Protein AF-A0AAV1Z3N8-F1 (afdb_monomer)

Radius of gyration: 32.81 Å; Cα contacts (8 Å, |Δi|>4): 185; chains: 1; bounding box: 66×53×95 Å

InterPro domains:
  IPR009668 RNA polymerase I associated factor, A49-like [PF06870] (1-114)
  IPR009668 RNA polymerase I associated factor, A49-like [PF06870] (116-203)
  IPR009668 RNA polymerase I associated factor, A49-like [PTHR14440] (2-112)

Secondary structure (DSSP, 8-state):
-EEEE-SSEEEEEES--GGGTTTTTS--EEEEEETTTTEEEEEE----EEEEEE-S---GGGGS--HHHHHHHHHHHHS-HHHHHHHHHHHHHHHHHHTT--TTSSTTTS-TTTT-S-SSPPTTHHHHHHHHH-BTTB--HHHHHHHHHHHHHHHHHHTTTEEEHHHHHHHH---HHHHHHHHHHTT-EEEEETTTTEEEEE--SSPP----------

Foldseek 3Di:
DDWDDDPWKIKDWDPDDPVCVVPVVDFDWDWDADPVVRDIDIGTDDDTDIDIDTPPPDPPPPPPDDPVRVVLVCCCVPNDPVSVVVSVVVVVVVVVVVVPDPPDDCVPPPDPPPDPVPPPDDPPVSVVCCVPAPDPNDGDPVSVLVVLLVVVVVVCVVVVQKDKLVVVCVVVVDDSVSVVVSLVVVQWDWDQDPVPRITMTGQDPPGHHDDPPPPPDD

Mean predicted aligned error: 19.51 Å

Sequence (218 aa):
MLVASTDKLQYVGSNFESEMSKVTSSLLKVGVYNRRTRQFKLHDADFFHLKPLLKCRVDVNNSQKSWSEKTQDLALTFGSKNRKRVISSRLKYESAANDTISHDKVQSSISSETTNPFPDIPQPYKSSLMEKYLVNRSLPQRMKDKILSHAMVLALTINNYYIDGKLLASSTHVPMTRIVLVAYSLGCHVKDRKAEGTKLIELTLPLFKYEPKGKQRK

Organism: NCBI:txid280406

Structure (mmCIF, N/CA/C/O backbone):
data_AF-A0AAV1Z3N8-F1
#
_entry.id   AF-A0AAV1Z3N8-F1
#
loop_
_atom_site.group_PDB
_atom_site.id
_atom_site.type_symbol
_atom_site.label_atom_id
_atom_site.label_alt_id
_atom_site.label_comp_id
_atom_site.label_asym_id
_atom_site.label_entity_id
_atom_site.label_seq_id
_atom_site.pdbx_PDB_ins_code
_atom_site.Cartn_x
_atom_site.Cartn_y
_atom_site.Cartn_z
_atom_site.occupancy
_atom_site.B_iso_or_equiv
_atom_site.auth_seq_id
_atom_site.auth_comp_id
_atom_site.auth_asym_id
_atom_site.auth_atom_id
_atom_site.pdbx_PDB_model_num
ATOM 1 N N . MET A 1 1 ? 26.490 -10.921 -34.981 1.00 69.62 1 MET A N 1
ATOM 2 C CA . MET A 1 1 ? 26.601 -9.794 -34.029 1.00 69.62 1 MET A CA 1
ATOM 3 C C . MET A 1 1 ? 27.401 -8.710 -34.724 1.00 69.62 1 MET A C 1
ATOM 5 O O . MET A 1 1 ? 28.459 -9.025 -35.248 1.00 69.62 1 MET A O 1
ATOM 9 N N . LEU A 1 2 ? 26.873 -7.492 -34.802 1.00 84.19 2 LEU A N 1
ATOM 10 C CA . LEU A 1 2 ? 27.492 -6.366 -35.508 1.00 84.19 2 LEU A CA 1
ATOM 11 C C . LEU A 1 2 ? 27.881 -5.298 -34.486 1.00 84.19 2 LEU A C 1
ATOM 13 O O . LEU A 1 2 ? 27.087 -4.992 -33.603 1.00 84.19 2 LEU A O 1
ATOM 17 N N . VAL A 1 3 ? 29.082 -4.733 -34.578 1.00 86.81 3 VAL A N 1
ATOM 18 C CA . VAL A 1 3 ? 29.523 -3.655 -33.681 1.00 86.81 3 VAL A CA 1
ATOM 19 C C . VAL A 1 3 ? 30.103 -2.527 -34.519 1.00 86.81 3 VAL A C 1
ATOM 21 O O . VAL A 1 3 ? 31.006 -2.757 -35.316 1.00 86.81 3 VAL A O 1
ATOM 24 N N . ALA A 1 4 ? 29.597 -1.310 -34.332 1.00 86.75 4 ALA A N 1
ATOM 25 C CA . ALA A 1 4 ? 30.113 -0.113 -34.987 1.00 86.75 4 ALA A CA 1
ATOM 26 C C . ALA A 1 4 ? 30.463 0.933 -33.928 1.00 86.75 4 ALA A C 1
ATOM 28 O O . ALA A 1 4 ? 29.625 1.286 -33.106 1.00 86.75 4 ALA A O 1
ATOM 29 N N . SER A 1 5 ? 31.694 1.437 -33.922 1.00 87.50 5 SER A N 1
ATOM 30 C CA . SER A 1 5 ? 32.126 2.465 -32.971 1.00 87.50 5 SER A CA 1
ATOM 31 C C . SER A 1 5 ? 32.381 3.778 -33.691 1.00 87.50 5 SER A C 1
ATOM 33 O O . SER A 1 5 ? 33.011 3.816 -34.741 1.00 87.50 5 SER A O 1
ATOM 35 N N . THR A 1 6 ? 31.951 4.863 -33.066 1.00 87.12 6 THR A N 1
ATOM 36 C CA . THR A 1 6 ? 32.379 6.233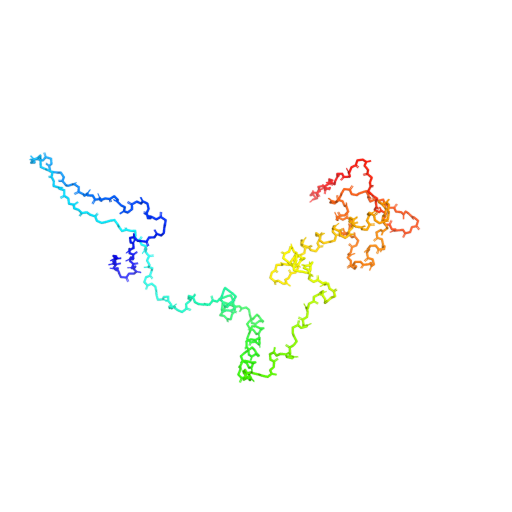 -33.356 1.00 87.12 6 THR A CA 1
ATOM 37 C C . THR A 1 6 ? 33.159 6.773 -32.151 1.00 87.12 6 THR A C 1
ATOM 39 O O . THR A 1 6 ? 33.419 6.035 -31.193 1.00 87.12 6 THR A O 1
ATOM 42 N N . ASP A 1 7 ? 33.551 8.048 -32.184 1.00 85.75 7 ASP A N 1
ATOM 43 C CA . ASP A 1 7 ? 34.288 8.695 -31.091 1.00 85.75 7 ASP A CA 1
ATOM 44 C C . ASP A 1 7 ? 33.491 8.696 -29.768 1.00 85.75 7 ASP A C 1
ATOM 46 O O . ASP A 1 7 ? 34.019 8.361 -28.710 1.00 85.75 7 ASP A O 1
ATOM 50 N N . LYS A 1 8 ? 32.175 8.954 -29.836 1.00 82.19 8 LYS A N 1
ATOM 51 C CA . LYS A 1 8 ? 31.303 9.138 -28.656 1.00 82.19 8 LYS A CA 1
ATOM 52 C C . LYS A 1 8 ? 30.253 8.040 -28.444 1.00 82.19 8 LYS A C 1
ATOM 54 O O . LYS A 1 8 ? 29.691 7.930 -27.354 1.00 82.19 8 LYS A O 1
ATOM 59 N N . LEU A 1 9 ? 29.963 7.237 -29.466 1.00 85.31 9 LEU A N 1
ATOM 60 C CA . LEU A 1 9 ? 28.886 6.241 -29.468 1.00 85.31 9 LEU A CA 1
ATOM 61 C C . LEU A 1 9 ? 29.392 4.898 -29.987 1.00 85.31 9 LEU A C 1
ATOM 63 O O . LEU A 1 9 ? 30.172 4.846 -30.936 1.00 85.31 9 LEU A O 1
ATOM 67 N N . GLN A 1 10 ? 28.882 3.820 -29.412 1.00 88.81 10 GLN A N 1
ATOM 68 C CA . GLN A 1 10 ? 29.083 2.456 -29.868 1.00 88.81 10 GLN A CA 1
ATOM 69 C C . GLN A 1 10 ? 27.722 1.835 -30.166 1.00 88.81 10 GLN A C 1
ATOM 71 O O . GLN A 1 10 ? 26.845 1.817 -29.321 1.00 88.81 10 GLN A O 1
ATOM 76 N N . TYR A 1 11 ? 27.528 1.312 -31.362 1.00 87.50 11 TYR A N 1
ATOM 77 C CA . TYR A 1 11 ? 26.329 0.585 -31.745 1.00 87.50 11 TYR A CA 1
ATOM 78 C C . TYR A 1 11 ? 26.612 -0.905 -31.642 1.00 87.50 11 TYR A C 1
ATOM 80 O O . TYR A 1 11 ? 27.604 -1.385 -32.192 1.00 87.50 11 TYR A O 1
ATOM 88 N N . VAL A 1 12 ? 25.737 -1.633 -30.954 1.00 86.62 12 VAL A N 1
ATOM 89 C CA . VAL A 1 12 ? 25.779 -3.096 -30.897 1.00 86.62 12 VAL A CA 1
ATOM 90 C C . VAL A 1 12 ? 24.491 -3.633 -31.502 1.00 86.62 12 VAL A C 1
ATOM 92 O O . VAL A 1 12 ? 23.396 -3.232 -31.114 1.00 86.62 12 VAL A O 1
ATOM 95 N N . GLY A 1 13 ? 24.643 -4.517 -32.483 1.00 82.81 13 GLY A N 1
ATOM 96 C CA . GLY A 1 13 ? 23.573 -5.189 -33.197 1.00 82.81 13 GLY A CA 1
ATOM 97 C C . GLY A 1 13 ? 23.520 -6.677 -32.896 1.00 82.81 13 GLY A C 1
ATOM 98 O O . GLY A 1 13 ? 24.501 -7.399 -33.120 1.00 82.81 13 GLY A O 1
ATOM 99 N N . SER A 1 14 ? 22.362 -7.147 -32.439 1.00 79.00 14 SER A N 1
ATOM 100 C CA . SER A 1 14 ? 22.058 -8.568 -32.259 1.00 79.00 14 SER A CA 1
ATOM 101 C C . SER A 1 14 ? 20.889 -8.986 -33.155 1.00 79.00 14 SER A C 1
ATOM 103 O O . SER A 1 14 ? 19.931 -8.241 -33.339 1.00 79.00 14 SER A O 1
ATOM 105 N N . ASN A 1 15 ? 20.974 -10.203 -33.701 1.00 68.75 15 ASN A N 1
ATOM 106 C CA . ASN A 1 15 ? 19.925 -10.797 -34.551 1.00 68.75 15 ASN A CA 1
ATOM 107 C C . ASN A 1 15 ? 18.962 -11.683 -33.751 1.00 68.75 15 ASN A C 1
ATOM 109 O O . ASN A 1 15 ? 18.055 -12.285 -34.313 1.00 68.75 15 ASN A O 1
ATOM 113 N N . PHE A 1 16 ? 19.171 -11.776 -32.437 1.00 63.31 16 PHE A N 1
ATOM 114 C CA . PHE A 1 16 ? 18.452 -12.667 -31.539 1.00 63.31 16 PHE A CA 1
ATOM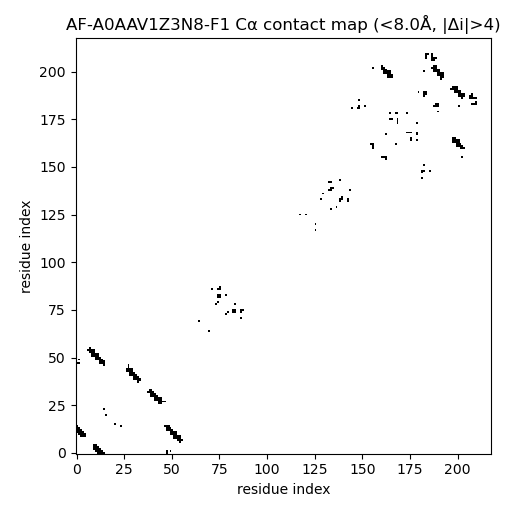 115 C C . PHE A 1 16 ? 17.923 -11.844 -30.369 1.00 63.31 16 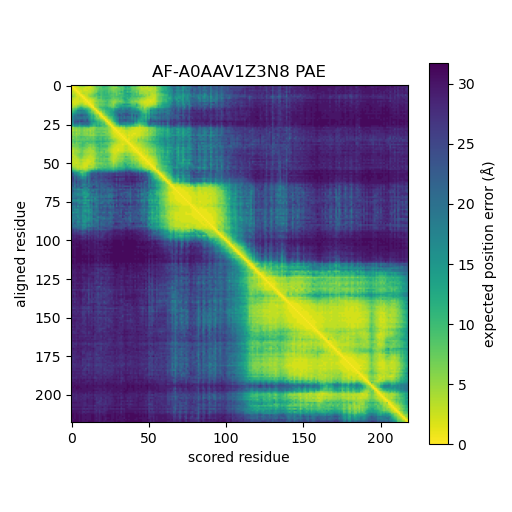PHE A C 1
ATOM 117 O O . PHE A 1 16 ? 18.613 -11.625 -29.376 1.00 63.31 16 PHE A O 1
ATOM 124 N N . GLU A 1 17 ? 16.706 -11.340 -30.521 1.00 61.91 17 GLU A N 1
ATOM 125 C CA . GLU A 1 17 ? 15.897 -10.833 -29.419 1.00 61.91 17 GLU A CA 1
ATOM 126 C C . GLU A 1 17 ? 14.607 -11.660 -29.408 1.00 61.91 17 GLU A C 1
ATOM 128 O O . GLU A 1 17 ? 14.064 -11.970 -30.471 1.00 61.91 17 GLU A O 1
ATOM 133 N N . SER A 1 18 ? 14.172 -12.081 -28.217 1.00 55.47 18 SER A N 1
ATOM 134 C CA . SER A 1 18 ? 13.077 -13.047 -27.998 1.00 55.47 18 SER A CA 1
ATOM 135 C C . SER A 1 18 ? 11.799 -12.708 -28.785 1.00 55.47 18 SER A C 1
ATOM 137 O O . SER A 1 18 ? 11.100 -13.594 -29.273 1.00 55.47 18 SER A O 1
ATOM 139 N N . GLU A 1 19 ? 11.534 -11.417 -28.996 1.00 56.19 19 GLU A N 1
ATOM 140 C CA . GLU A 1 19 ? 10.337 -10.933 -29.690 1.00 56.19 19 GLU A CA 1
ATOM 141 C C . GLU A 1 19 ? 10.427 -10.978 -31.229 1.00 56.19 19 GLU A C 1
ATOM 143 O O . GLU A 1 19 ? 9.400 -10.940 -31.904 1.00 56.19 19 GLU A O 1
ATOM 148 N N . MET A 1 20 ? 11.626 -11.135 -31.806 1.00 53.75 20 MET A N 1
ATOM 149 C CA . MET A 1 20 ? 11.855 -11.110 -33.261 1.00 53.75 20 MET A CA 1
ATOM 150 C C . MET A 1 20 ? 11.953 -12.498 -33.910 1.00 53.75 20 MET A C 1
ATOM 152 O O . MET A 1 20 ? 12.045 -12.599 -35.135 1.00 53.75 20 MET A O 1
ATOM 156 N N . SER A 1 21 ? 11.885 -13.576 -33.119 1.00 52.03 21 SER A N 1
ATOM 157 C CA . SER A 1 21 ? 12.054 -14.966 -33.583 1.00 52.03 21 SER A CA 1
ATOM 158 C C . SER A 1 21 ? 11.044 -1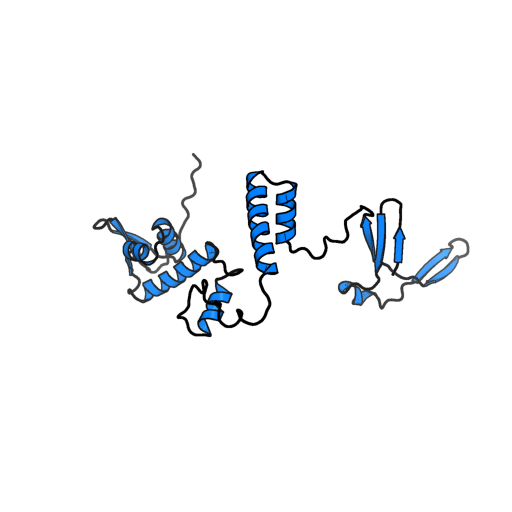5.418 -34.653 1.00 52.03 21 SER A C 1
ATOM 160 O O . SER A 1 21 ? 11.225 -16.481 -35.242 1.00 52.03 21 SER A O 1
ATOM 162 N N . LYS A 1 22 ? 9.979 -14.650 -34.912 1.00 51.50 22 LYS A N 1
ATOM 163 C CA . LYS A 1 22 ? 8.995 -14.955 -35.964 1.00 51.50 22 LYS A CA 1
ATOM 164 C C . LYS A 1 22 ? 9.349 -14.360 -37.333 1.00 51.50 22 LYS A C 1
ATOM 166 O O . LYS A 1 22 ? 8.772 -14.784 -38.326 1.00 51.50 22 LYS A O 1
ATOM 171 N N . VAL A 1 23 ? 10.269 -13.392 -37.398 1.00 52.25 23 VAL A N 1
ATOM 172 C CA . VAL A 1 23 ? 10.630 -12.669 -38.638 1.00 52.25 23 VAL A CA 1
ATOM 173 C C . VAL A 1 23 ? 11.934 -13.200 -39.249 1.00 52.25 23 VAL A C 1
ATOM 175 O O . VAL A 1 23 ? 12.132 -13.138 -40.460 1.00 52.25 23 VAL A O 1
ATOM 178 N N . THR A 1 24 ? 12.809 -13.786 -38.432 1.00 49.34 24 THR A N 1
ATOM 179 C CA . THR A 1 24 ? 14.163 -14.226 -38.808 1.00 49.34 24 THR A CA 1
ATOM 180 C C . THR A 1 24 ? 14.240 -15.437 -39.743 1.00 49.34 24 THR A C 1
ATOM 182 O O . THR A 1 24 ? 15.337 -15.779 -40.174 1.00 49.34 24 THR A O 1
ATOM 185 N N . SER A 1 25 ? 13.126 -16.080 -40.105 1.00 51.47 25 SER A N 1
ATOM 186 C CA . SER A 1 25 ? 13.127 -17.171 -41.096 1.00 51.47 25 SER A CA 1
ATOM 187 C C . SER A 1 25 ? 12.999 -16.695 -42.548 1.00 51.47 25 SER A C 1
ATOM 189 O O . SER A 1 25 ? 13.074 -17.507 -43.468 1.00 51.47 25 SER A O 1
ATOM 191 N N . SER A 1 26 ? 12.803 -15.394 -42.780 1.00 58.41 26 SER A N 1
ATOM 192 C CA . SER A 1 26 ? 12.681 -14.848 -44.133 1.00 58.41 26 SER A CA 1
ATOM 193 C C . SER A 1 26 ? 14.059 -14.452 -44.665 1.00 58.41 26 SER A C 1
ATOM 195 O O . SER A 1 26 ? 14.677 -13.526 -44.146 1.00 58.41 26 SER A O 1
ATOM 197 N N . LEU A 1 27 ? 14.539 -15.147 -45.703 1.00 68.88 27 LEU A N 1
ATOM 198 C CA . LEU A 1 27 ? 15.761 -14.807 -46.444 1.00 68.88 27 LEU A CA 1
ATOM 199 C C . LEU A 1 27 ? 15.620 -13.403 -47.051 1.00 68.88 27 LEU A C 1
ATOM 201 O O . LEU A 1 27 ? 15.002 -13.235 -48.105 1.00 68.88 27 LEU A O 1
ATOM 205 N N . LEU A 1 28 ? 16.161 -12.385 -46.382 1.00 75.88 28 LEU A N 1
ATOM 206 C CA . LEU A 1 28 ? 16.161 -11.025 -46.902 1.00 75.88 28 LEU A CA 1
ATOM 207 C C . LEU A 1 28 ? 17.191 -10.920 -48.033 1.00 75.88 28 LEU A C 1
ATOM 209 O O . LEU A 1 28 ? 18.353 -11.296 -47.887 1.00 75.88 28 LEU A O 1
ATOM 213 N N . LYS A 1 29 ? 16.753 -10.395 -49.178 1.00 84.94 29 LYS A N 1
ATOM 214 C CA . LYS A 1 29 ? 17.615 -10.146 -50.335 1.00 84.94 29 LYS A CA 1
ATOM 215 C C . LYS A 1 29 ? 17.482 -8.704 -50.794 1.00 84.94 29 LYS A C 1
ATOM 217 O O . LYS A 1 29 ? 16.381 -8.160 -50.849 1.00 84.94 29 LYS A O 1
ATOM 222 N N . VAL A 1 30 ? 18.604 -8.093 -51.149 1.00 89.19 30 VAL A N 1
ATOM 223 C CA . VAL A 1 30 ? 18.690 -6.718 -51.641 1.00 89.19 30 VAL A CA 1
ATOM 224 C C . VAL A 1 30 ? 18.926 -6.743 -53.146 1.00 89.19 30 VAL A C 1
ATOM 226 O O . VAL A 1 30 ? 19.914 -7.292 -53.630 1.00 89.19 30 VAL A O 1
ATOM 229 N N . GLY A 1 31 ? 17.995 -6.155 -53.896 1.00 91.88 31 GLY A N 1
ATOM 230 C CA . GLY A 1 31 ? 18.068 -6.042 -55.349 1.00 91.88 31 GLY A CA 1
ATOM 231 C C . GLY A 1 31 ? 18.588 -4.678 -55.791 1.00 91.88 31 GLY A C 1
ATOM 232 O O . GLY A 1 31 ? 17.979 -3.658 -55.478 1.00 91.88 31 GLY A O 1
ATOM 233 N N . VAL A 1 32 ? 19.674 -4.645 -56.563 1.00 94.56 32 VAL A N 1
ATOM 234 C CA . VAL A 1 32 ? 20.171 -3.434 -57.229 1.00 94.56 32 VAL A CA 1
ATOM 235 C C . VAL A 1 32 ? 19.759 -3.478 -58.699 1.00 94.56 32 VAL A C 1
ATOM 237 O O . VAL A 1 32 ? 20.219 -4.329 -59.463 1.00 94.56 32 VAL A O 1
ATOM 240 N N . TYR A 1 33 ? 18.885 -2.554 -59.102 1.00 94.88 33 TYR A N 1
ATOM 241 C CA . TYR A 1 33 ? 18.388 -2.447 -60.473 1.00 94.88 33 TYR A CA 1
ATOM 242 C C . TYR A 1 33 ? 19.048 -1.285 -61.214 1.00 94.88 33 TYR A C 1
ATOM 244 O O . TYR A 1 33 ? 18.954 -0.131 -60.794 1.00 94.88 33 TYR A O 1
ATOM 252 N N . ASN A 1 34 ? 19.670 -1.568 -62.357 1.00 95.56 34 ASN A N 1
ATOM 253 C CA . ASN A 1 34 ? 20.206 -0.529 -63.227 1.00 95.56 34 ASN A CA 1
ATOM 254 C C . ASN A 1 34 ? 19.225 -0.237 -64.369 1.00 95.56 34 ASN A C 1
ATOM 256 O O . ASN A 1 34 ? 19.059 -1.034 -65.292 1.00 95.56 34 ASN A O 1
ATOM 260 N N . ARG A 1 35 ? 18.608 0.949 -64.332 1.00 92.38 35 ARG A N 1
ATOM 261 C CA . ARG A 1 35 ? 17.597 1.378 -65.311 1.00 92.38 35 ARG A CA 1
ATOM 262 C C . ARG A 1 35 ? 18.141 1.498 -66.738 1.00 92.38 35 ARG A C 1
ATOM 264 O O . ARG A 1 35 ? 17.391 1.266 -67.681 1.00 92.38 35 ARG A O 1
ATOM 271 N N . ARG A 1 36 ? 19.423 1.849 -66.904 1.00 92.88 36 ARG A N 1
ATOM 272 C CA . ARG A 1 36 ? 20.041 2.064 -68.224 1.00 92.88 36 ARG A CA 1
ATOM 273 C C . ARG A 1 36 ? 20.389 0.746 -68.910 1.00 92.88 36 ARG A C 1
ATOM 275 O O . ARG A 1 36 ? 20.203 0.623 -70.112 1.00 92.88 36 ARG A O 1
ATOM 282 N N . THR A 1 37 ? 20.871 -0.237 -68.151 1.00 92.94 37 THR A N 1
ATOM 283 C CA . THR A 1 37 ? 21.224 -1.563 -68.685 1.00 92.94 37 THR A CA 1
ATOM 284 C C . THR A 1 37 ? 20.077 -2.573 -68.592 1.00 92.94 37 THR A C 1
ATOM 286 O O . THR A 1 37 ? 20.201 -3.662 -69.140 1.00 92.94 37 THR A O 1
ATOM 289 N N . ARG A 1 38 ? 18.969 -2.226 -67.912 1.00 91.31 38 ARG A N 1
ATOM 290 C CA . ARG A 1 38 ? 17.825 -3.107 -67.594 1.00 91.31 38 ARG A CA 1
ATOM 291 C C . ARG A 1 38 ? 18.233 -4.418 -66.914 1.00 91.31 38 ARG A C 1
ATOM 293 O O . ARG A 1 38 ? 17.594 -5.448 -67.098 1.00 91.31 38 ARG A O 1
ATOM 300 N N . GLN A 1 39 ? 19.301 -4.383 -66.122 1.00 92.94 39 GLN A N 1
ATOM 301 C CA . GLN A 1 39 ? 19.805 -5.550 -65.401 1.00 92.94 39 GLN A CA 1
ATOM 302 C C . GLN A 1 39 ? 19.518 -5.435 -63.907 1.00 92.94 39 GLN A C 1
ATOM 304 O O . GLN A 1 39 ? 19.637 -4.359 -63.315 1.00 92.94 39 GLN A O 1
ATOM 309 N N . PHE A 1 40 ? 19.169 -6.570 -63.310 1.00 92.62 40 PHE A N 1
ATOM 310 C CA . PHE A 1 40 ? 18.847 -6.715 -61.897 1.00 92.62 40 PHE A CA 1
ATOM 311 C C . PHE A 1 40 ? 19.869 -7.640 -61.235 1.00 92.62 40 PHE A C 1
ATOM 313 O O . PHE A 1 40 ? 20.085 -8.756 -61.707 1.00 92.62 40 PHE A O 1
ATOM 320 N N . LYS A 1 41 ? 20.511 -7.178 -60.159 1.00 94.38 41 LYS A N 1
ATOM 321 C CA . LYS A 1 41 ? 21.452 -7.976 -59.363 1.00 94.38 41 LYS A CA 1
ATOM 322 C C . LYS A 1 41 ? 20.888 -8.175 -57.969 1.00 94.38 41 LYS A C 1
ATOM 324 O O . LYS A 1 41 ? 20.511 -7.201 -57.326 1.00 94.38 41 LYS A O 1
ATOM 329 N N . LEU A 1 42 ? 20.833 -9.424 -57.522 1.00 92.62 42 LEU A N 1
ATOM 330 C CA . LEU A 1 42 ? 20.297 -9.794 -56.219 1.00 92.62 42 LEU A CA 1
ATOM 331 C C . LEU A 1 42 ? 21.443 -10.203 -55.295 1.00 92.62 42 LEU A C 1
ATOM 333 O O . LEU A 1 42 ? 22.280 -11.017 -55.677 1.00 92.62 42 LEU A O 1
ATOM 337 N N . HIS A 1 43 ? 21.465 -9.634 -54.097 1.00 92.12 43 HIS A N 1
ATOM 338 C CA . HIS A 1 43 ? 22.459 -9.905 -53.067 1.00 92.12 43 HIS A CA 1
ATOM 339 C C . HIS A 1 43 ? 21.765 -10.397 -51.803 1.00 92.12 43 HIS A C 1
ATOM 341 O O . HIS A 1 43 ? 20.721 -9.865 -51.425 1.00 92.12 43 HIS A O 1
ATOM 347 N N . ASP A 1 44 ? 22.339 -11.400 -51.149 1.00 87.06 44 ASP A N 1
ATOM 348 C CA . ASP A 1 44 ? 21.854 -11.852 -49.849 1.00 87.06 44 ASP A CA 1
ATOM 349 C C . ASP A 1 44 ? 22.238 -10.819 -48.776 1.00 87.06 44 ASP A C 1
ATOM 351 O O . ASP A 1 44 ? 23.317 -10.220 -48.841 1.00 87.06 44 ASP A O 1
ATOM 355 N N . ALA A 1 45 ? 21.333 -10.556 -47.831 1.00 83.56 45 ALA A N 1
ATOM 356 C CA . ALA A 1 45 ? 21.524 -9.524 -46.819 1.00 83.56 45 ALA A CA 1
ATOM 357 C C . ALA A 1 45 ? 20.999 -9.957 -45.449 1.00 83.56 45 ALA A C 1
ATOM 359 O O . ALA A 1 45 ? 19.894 -10.480 -45.325 1.00 83.56 45 ALA A O 1
ATOM 360 N N . ASP A 1 46 ? 21.768 -9.636 -44.413 1.00 78.62 46 ASP A N 1
ATOM 361 C CA . ASP A 1 46 ? 21.386 -9.856 -43.023 1.00 78.62 46 ASP A CA 1
ATOM 362 C C . ASP A 1 46 ? 20.815 -8.573 -42.411 1.00 78.62 46 ASP A C 1
ATOM 364 O O . ASP A 1 46 ? 21.340 -7.473 -42.608 1.00 78.62 46 ASP A O 1
ATOM 368 N N . PHE A 1 47 ? 19.751 -8.711 -41.621 1.00 76.88 47 PHE A N 1
ATOM 369 C CA . PHE A 1 47 ? 19.147 -7.599 -40.892 1.00 76.88 47 PHE A CA 1
ATOM 370 C C . PHE A 1 47 ? 19.612 -7.584 -39.431 1.00 76.88 47 PHE A C 1
ATOM 372 O O . PHE A 1 47 ? 19.467 -8.582 -38.728 1.00 76.88 47 PHE A O 1
ATOM 379 N N . PHE A 1 48 ? 20.125 -6.439 -38.967 1.00 78.06 48 PHE A N 1
ATOM 380 C CA . PHE A 1 48 ? 20.602 -6.236 -37.594 1.00 78.06 48 PHE A CA 1
ATOM 381 C C . PHE A 1 48 ? 19.821 -5.111 -36.909 1.00 78.06 48 PHE A C 1
ATOM 383 O O . PHE A 1 48 ? 19.756 -3.995 -37.425 1.00 78.06 48 PHE A O 1
ATOM 390 N N . HIS A 1 49 ? 19.296 -5.363 -35.707 1.00 77.44 49 HIS A N 1
ATOM 391 C CA . HIS A 1 49 ? 18.768 -4.299 -34.848 1.00 77.44 49 HIS A CA 1
ATOM 392 C C . HIS A 1 49 ? 19.908 -3.648 -34.070 1.00 77.44 49 HIS A C 1
ATOM 394 O O . HIS A 1 49 ? 20.461 -4.258 -33.159 1.00 77.44 49 HIS A O 1
ATOM 400 N N . LEU A 1 50 ? 20.265 -2.414 -34.424 1.00 84.12 50 LEU A N 1
ATOM 401 C CA . LEU A 1 50 ? 21.334 -1.667 -33.764 1.00 84.12 50 LEU A CA 1
ATOM 402 C C . LEU A 1 50 ? 20.802 -0.905 -32.547 1.00 84.12 50 LEU A C 1
ATOM 404 O O . LEU A 1 50 ? 19.906 -0.072 -32.674 1.00 84.12 50 LEU A O 1
ATOM 408 N N . LYS A 1 51 ? 21.405 -1.134 -31.378 1.00 81.81 51 LYS A N 1
ATOM 409 C CA . LYS A 1 51 ? 21.159 -0.345 -30.164 1.00 81.81 51 LYS A CA 1
ATOM 410 C C . LYS A 1 51 ? 22.338 0.611 -29.924 1.00 81.81 51 LYS A C 1
ATOM 412 O O . LYS A 1 51 ? 23.475 0.136 -29.843 1.00 81.81 51 LYS A O 1
ATOM 417 N N . PRO A 1 52 ? 22.108 1.937 -29.829 1.00 85.25 52 PRO A N 1
ATOM 418 C CA . PRO A 1 52 ? 23.160 2.887 -29.490 1.00 85.25 52 PRO A CA 1
ATOM 419 C C . PRO A 1 52 ? 23.526 2.772 -28.008 1.00 85.25 52 PRO A C 1
ATOM 421 O O . PRO A 1 52 ? 22.679 2.893 -27.126 1.00 85.25 52 PRO A O 1
ATOM 424 N N . LEU A 1 53 ? 24.810 2.586 -27.739 1.00 79.38 53 LEU A N 1
ATOM 425 C CA . LEU A 1 53 ? 25.436 2.644 -26.427 1.00 79.38 53 LEU A CA 1
ATOM 426 C C . LEU A 1 53 ? 26.306 3.896 -26.380 1.00 79.38 53 LEU A C 1
ATOM 428 O O . LEU A 1 53 ? 27.144 4.138 -27.251 1.00 79.38 53 LEU A O 1
ATOM 432 N N . LEU A 1 54 ? 26.111 4.721 -25.360 1.00 79.25 54 LEU A N 1
ATOM 433 C CA . LEU A 1 54 ? 26.989 5.860 -25.134 1.00 79.25 54 LEU A CA 1
ATOM 434 C C . LEU A 1 54 ? 28.342 5.336 -24.659 1.00 79.25 54 LEU A C 1
ATOM 436 O O . LEU A 1 54 ? 28.411 4.604 -23.676 1.00 79.25 54 LEU A O 1
ATOM 440 N N . LYS A 1 55 ? 29.426 5.778 -25.304 1.00 68.75 55 LYS A N 1
ATOM 441 C CA . LYS A 1 55 ? 30.806 5.494 -24.874 1.00 68.75 55 LYS A CA 1
ATOM 442 C C . LYS A 1 55 ? 31.197 6.312 -23.634 1.00 68.75 55 LYS A C 1
ATOM 444 O O . LYS A 1 55 ? 32.374 6.437 -23.303 1.00 68.75 55 LYS A O 1
ATOM 449 N N . CYS A 1 56 ? 30.212 6.923 -22.971 1.00 58.59 56 CYS A N 1
ATOM 450 C CA . CYS A 1 56 ? 30.400 7.550 -21.680 1.00 58.59 56 CYS A CA 1
ATOM 451 C C . CYS A 1 56 ? 31.033 6.520 -20.746 1.00 58.59 56 CYS A C 1
ATOM 453 O O . CYS A 1 56 ? 30.626 5.360 -20.723 1.00 58.59 56 CYS A O 1
ATOM 455 N N . ARG A 1 57 ? 32.039 6.961 -19.991 1.00 55.59 57 ARG A N 1
ATOM 456 C CA . ARG A 1 57 ? 32.694 6.199 -18.932 1.00 55.59 57 ARG A CA 1
ATOM 457 C C . ARG A 1 57 ? 31.668 5.920 -17.834 1.00 55.59 57 ARG A C 1
ATOM 459 O O . ARG A 1 57 ? 31.577 6.649 -16.858 1.00 55.59 57 ARG A O 1
ATOM 466 N N . VAL A 1 58 ? 30.810 4.937 -18.069 1.00 55.38 58 VAL A N 1
ATOM 467 C CA . VAL A 1 58 ? 29.864 4.427 -17.090 1.00 55.38 58 VAL A CA 1
ATOM 468 C C . VAL A 1 58 ? 30.563 3.248 -16.451 1.00 55.38 58 VAL A C 1
ATOM 470 O O . VAL A 1 58 ? 30.818 2.240 -17.110 1.00 55.38 58 VAL A O 1
ATOM 473 N N . ASP A 1 59 ? 30.930 3.409 -15.185 1.00 55.09 59 ASP A N 1
ATOM 474 C CA . ASP A 1 59 ? 31.549 2.348 -14.408 1.00 55.09 59 ASP A CA 1
ATOM 475 C C . ASP A 1 59 ? 30.666 1.095 -14.471 1.00 55.09 59 ASP A C 1
ATOM 477 O O . ASP A 1 59 ? 29.485 1.105 -14.110 1.00 55.09 59 ASP A O 1
ATOM 481 N N . VAL A 1 60 ? 31.265 0.004 -14.946 1.00 53.66 60 VAL A N 1
ATOM 482 C CA . VAL A 1 60 ? 30.649 -1.302 -15.250 1.00 53.66 60 VAL A CA 1
ATOM 483 C C . VAL A 1 60 ? 29.973 -1.953 -14.021 1.00 53.66 60 VAL A C 1
ATOM 485 O O . VAL A 1 60 ? 29.239 -2.929 -14.138 1.00 53.66 60 VAL A O 1
ATOM 488 N N . ASN A 1 61 ? 30.105 -1.363 -12.832 1.00 55.62 61 ASN A N 1
ATOM 489 C CA . ASN A 1 61 ? 29.670 -1.934 -11.557 1.00 55.62 61 ASN A CA 1
ATOM 490 C C . ASN A 1 61 ? 28.230 -1.577 -11.134 1.00 55.62 61 ASN A C 1
ATOM 492 O O . ASN A 1 61 ? 27.801 -1.946 -10.041 1.00 55.62 61 ASN A O 1
ATOM 496 N N . ASN A 1 62 ? 27.445 -0.879 -11.963 1.00 55.78 62 ASN A N 1
ATOM 497 C CA . ASN A 1 62 ? 26.069 -0.488 -11.603 1.00 55.78 62 ASN A CA 1
ATOM 498 C C . ASN A 1 62 ? 25.012 -1.601 -11.827 1.00 55.78 62 ASN A C 1
ATOM 500 O O . ASN A 1 62 ? 23.821 -1.398 -11.567 1.00 55.78 62 ASN A O 1
ATOM 504 N N . SER A 1 63 ? 25.432 -2.771 -12.321 1.00 58.19 63 SER A N 1
ATOM 505 C CA . SER A 1 63 ? 24.546 -3.878 -12.717 1.00 58.19 63 SER A CA 1
ATOM 506 C C . SER A 1 63 ? 24.009 -4.708 -11.537 1.00 58.19 63 SER A C 1
ATOM 508 O O . SER A 1 63 ? 22.886 -5.195 -11.603 1.00 58.19 63 SER A O 1
ATOM 510 N N . GLN A 1 64 ? 24.742 -4.812 -10.420 1.00 62.78 64 GLN A N 1
ATOM 511 C CA . GLN A 1 64 ? 24.370 -5.708 -9.306 1.00 62.78 64 GLN A CA 1
ATOM 512 C C . GLN A 1 64 ? 23.792 -5.023 -8.063 1.00 62.78 64 GLN A C 1
ATOM 514 O O . GLN A 1 64 ? 23.300 -5.715 -7.176 1.00 62.78 64 GLN A O 1
ATOM 519 N N . LYS A 1 65 ? 23.813 -3.688 -7.974 1.00 72.50 65 LYS A N 1
ATOM 520 C CA . LYS A 1 65 ? 23.299 -3.007 -6.779 1.00 72.50 65 LYS A CA 1
ATOM 521 C C . LYS A 1 65 ? 21.775 -3.046 -6.734 1.00 72.50 65 LYS A C 1
ATOM 523 O O . LYS A 1 65 ? 21.111 -2.634 -7.693 1.00 72.50 65 LYS A O 1
ATOM 528 N N . SER A 1 66 ? 21.220 -3.477 -5.604 1.00 79.69 66 SER A N 1
ATOM 529 C CA . SER A 1 66 ? 19.777 -3.412 -5.353 1.00 79.69 66 SER A CA 1
ATOM 530 C C . SER A 1 66 ? 19.287 -1.966 -5.485 1.00 79.69 66 SER A C 1
ATOM 532 O O . SER A 1 66 ? 20.016 -1.019 -5.183 1.00 79.69 66 SER A O 1
ATOM 534 N N . TRP A 1 67 ? 18.037 -1.761 -5.915 1.00 79.69 67 TRP A N 1
ATOM 535 C CA . TRP A 1 67 ? 17.452 -0.415 -6.012 1.00 79.69 67 TRP A CA 1
ATOM 536 C C . TRP A 1 67 ? 17.612 0.364 -4.695 1.00 79.69 67 TRP A C 1
ATOM 538 O O . TRP A 1 67 ? 17.958 1.545 -4.702 1.00 79.69 67 TRP A O 1
ATOM 548 N N . SER A 1 68 ? 17.472 -0.333 -3.562 1.00 81.25 68 SER A N 1
ATOM 549 C CA . SER A 1 68 ? 17.716 0.219 -2.227 1.00 81.25 68 SER A CA 1
ATOM 550 C C . SER A 1 68 ? 19.144 0.757 -2.072 1.00 81.25 68 SER A C 1
ATOM 552 O O . SER A 1 68 ? 19.328 1.901 -1.660 1.00 81.25 68 SER A O 1
ATOM 554 N N . GLU A 1 69 ? 20.159 -0.007 -2.467 1.00 86.69 69 GLU A N 1
ATOM 555 C CA . GLU A 1 69 ? 21.569 0.396 -2.368 1.00 86.69 69 GLU A CA 1
ATOM 556 C C . GLU A 1 69 ? 21.877 1.612 -3.243 1.00 86.69 69 GLU A C 1
ATOM 558 O O . GLU A 1 69 ? 22.555 2.536 -2.799 1.00 86.69 69 GLU A O 1
ATOM 563 N N . LYS A 1 70 ? 21.312 1.676 -4.456 1.00 90.31 70 LYS A N 1
ATOM 564 C CA . LYS A 1 70 ? 21.467 2.840 -5.347 1.00 90.31 70 LYS A CA 1
ATOM 565 C C . LYS A 1 70 ? 20.903 4.112 -4.715 1.00 90.31 70 LYS A C 1
ATOM 567 O O . LYS A 1 70 ? 21.514 5.176 -4.793 1.00 90.31 70 LYS A O 1
ATOM 572 N N . THR A 1 71 ? 19.752 4.016 -4.047 1.00 88.62 71 THR A N 1
ATOM 573 C CA . THR A 1 71 ? 19.173 5.175 -3.347 1.00 88.62 71 THR A CA 1
ATOM 574 C C . THR A 1 71 ? 19.977 5.600 -2.119 1.00 88.62 71 THR A C 1
ATOM 576 O O . THR A 1 71 ? 20.049 6.794 -1.821 1.00 88.62 71 THR A O 1
ATOM 579 N N . GLN A 1 72 ? 20.602 4.652 -1.416 1.00 90.38 72 GLN A N 1
ATOM 580 C CA . GLN A 1 72 ? 21.489 4.947 -0.291 1.00 90.38 72 GLN A CA 1
ATOM 581 C C . GLN A 1 72 ? 22.775 5.633 -0.764 1.00 90.38 72 GLN A C 1
ATOM 583 O O . GLN A 1 72 ? 23.176 6.632 -0.171 1.00 90.38 72 GLN A O 1
ATOM 588 N N . ASP A 1 73 ? 23.360 5.165 -1.866 1.00 90.19 73 ASP A N 1
ATOM 589 C CA . ASP A 1 73 ? 24.555 5.742 -2.488 1.00 90.19 73 ASP A CA 1
ATOM 590 C C . ASP A 1 73 ? 24.327 7.197 -2.934 1.00 90.19 73 ASP A C 1
ATOM 592 O O . ASP A 1 73 ? 25.086 8.108 -2.589 1.00 90.19 73 ASP A O 1
ATOM 596 N N . LEU A 1 74 ? 23.191 7.467 -3.583 1.00 90.62 74 LEU A N 1
ATOM 597 C CA . LEU A 1 74 ? 22.779 8.831 -3.934 1.00 90.62 74 LEU A CA 1
ATOM 598 C C . LEU A 1 74 ? 22.569 9.720 -2.700 1.00 90.62 74 LEU A C 1
ATOM 600 O O . LEU A 1 74 ? 22.893 10.908 -2.705 1.00 90.62 74 LEU A O 1
ATOM 604 N N . ALA A 1 75 ? 22.038 9.161 -1.612 1.00 93.12 75 ALA A N 1
ATOM 605 C CA . ALA A 1 75 ? 21.845 9.905 -0.374 1.00 93.12 75 ALA A CA 1
ATOM 606 C C . ALA A 1 75 ? 23.167 10.174 0.369 1.00 93.12 75 ALA A C 1
ATOM 608 O O . ALA A 1 75 ? 23.293 11.219 1.010 1.00 93.12 75 ALA A O 1
ATOM 609 N N . LEU A 1 76 ? 24.160 9.289 0.262 1.00 91.81 76 LEU A N 1
ATOM 610 C CA . LEU A 1 76 ? 25.505 9.495 0.806 1.00 91.81 76 LEU A CA 1
ATOM 611 C C . LEU A 1 76 ? 26.297 10.540 0.015 1.00 91.81 76 LEU A C 1
ATOM 613 O O . LEU A 1 76 ? 27.003 11.356 0.612 1.00 91.81 76 LEU A O 1
ATOM 617 N N . THR A 1 77 ? 26.134 10.573 -1.306 1.00 93.19 77 THR A N 1
ATOM 618 C CA . THR A 1 77 ? 26.811 11.532 -2.190 1.00 93.19 77 THR A CA 1
ATOM 619 C C . THR A 1 77 ? 26.164 12.918 -2.127 1.00 93.19 77 THR A C 1
ATOM 621 O O . THR A 1 77 ? 26.843 13.897 -1.806 1.00 93.19 77 THR A O 1
ATOM 624 N N . PHE A 1 78 ? 24.841 13.016 -2.288 1.00 95.56 78 PHE A N 1
ATOM 625 C CA . PHE A 1 78 ? 24.134 14.297 -2.456 1.00 95.56 78 PHE A CA 1
ATOM 626 C C . PHE A 1 78 ? 23.149 14.666 -1.331 1.00 95.56 78 PHE A C 1
ATOM 628 O O . PHE A 1 78 ? 22.574 15.751 -1.351 1.00 95.56 78 PHE A O 1
ATOM 635 N N . GLY A 1 79 ? 22.923 13.803 -0.336 1.00 94.19 79 GLY A N 1
ATOM 636 C CA . GLY A 1 79 ? 21.921 14.045 0.713 1.00 94.19 79 GLY A CA 1
ATOM 637 C C . GLY A 1 79 ? 22.266 15.155 1.720 1.00 94.19 79 GLY A C 1
ATOM 638 O O . GLY A 1 79 ? 23.383 15.660 1.793 1.00 94.19 79 GLY A O 1
ATOM 639 N N . SER A 1 80 ? 21.303 15.520 2.572 1.00 95.38 80 SER A N 1
ATOM 640 C CA . SER A 1 80 ? 21.548 16.461 3.677 1.00 95.38 80 SER A CA 1
ATOM 641 C C . SER A 1 80 ? 22.507 15.874 4.722 1.00 95.38 80 SER A C 1
ATOM 643 O O . SER A 1 80 ? 22.588 14.655 4.884 1.00 95.38 80 SER A O 1
ATOM 645 N N . LYS A 1 81 ? 23.193 16.730 5.497 1.00 94.69 81 LYS A N 1
ATOM 646 C CA . LYS A 1 81 ? 24.121 16.306 6.571 1.00 94.69 81 LYS A CA 1
ATOM 647 C C . LYS A 1 81 ? 23.481 15.299 7.537 1.00 94.69 81 LYS A C 1
ATOM 649 O O . LYS A 1 81 ? 24.112 14.313 7.911 1.00 94.69 81 LYS A O 1
ATOM 654 N N . ASN A 1 82 ? 22.208 15.509 7.876 1.00 92.06 82 ASN A N 1
ATOM 655 C CA . ASN A 1 82 ? 21.446 14.610 8.743 1.00 92.06 82 ASN A CA 1
ATOM 656 C C . ASN A 1 82 ? 21.180 13.260 8.066 1.00 92.06 82 ASN A C 1
ATOM 658 O O . ASN A 1 82 ? 21.411 12.218 8.673 1.00 92.06 82 ASN A O 1
ATOM 662 N N . ARG A 1 83 ? 20.761 13.262 6.793 1.00 92.44 83 ARG A N 1
ATOM 663 C CA . ARG A 1 83 ? 20.491 12.031 6.036 1.00 92.44 83 ARG A CA 1
ATOM 664 C C . ARG A 1 83 ? 21.761 11.204 5.829 1.00 92.44 83 ARG A C 1
ATOM 666 O O . ARG A 1 83 ? 21.729 9.996 6.032 1.00 92.44 83 ARG A O 1
ATOM 673 N N . LYS A 1 84 ? 22.881 11.858 5.507 1.00 95.06 84 LYS A N 1
ATOM 674 C CA . LYS A 1 84 ? 24.199 11.216 5.383 1.00 95.06 84 LYS A CA 1
ATOM 675 C C . LYS A 1 84 ? 24.625 10.555 6.693 1.00 95.06 84 LYS A C 1
ATOM 677 O O . LYS A 1 84 ? 25.011 9.393 6.673 1.00 95.06 84 LYS A O 1
ATOM 682 N N . ARG A 1 85 ? 24.490 11.263 7.824 1.00 92.75 85 ARG A N 1
ATOM 683 C CA . ARG A 1 85 ? 24.831 10.746 9.161 1.00 92.75 85 ARG A CA 1
ATOM 684 C C . ARG A 1 85 ? 24.011 9.511 9.537 1.00 92.75 85 ARG A C 1
ATOM 686 O O . ARG A 1 85 ? 24.575 8.561 10.059 1.00 92.75 85 ARG A O 1
ATOM 693 N N . VAL A 1 86 ? 22.702 9.525 9.281 1.00 92.44 86 VAL A N 1
ATOM 694 C CA . VAL A 1 86 ? 21.816 8.390 9.600 1.00 92.44 86 VAL A CA 1
ATOM 695 C C . VAL A 1 86 ? 22.166 7.154 8.766 1.00 92.44 86 VAL A C 1
ATOM 697 O O . VAL A 1 86 ? 22.161 6.034 9.274 1.00 92.44 86 VAL A O 1
ATOM 700 N N . ILE A 1 87 ? 22.489 7.340 7.485 1.00 90.69 87 ILE A N 1
ATOM 701 C CA . ILE A 1 87 ? 22.856 6.224 6.605 1.00 90.69 87 ILE A CA 1
ATOM 702 C C . ILE A 1 87 ? 24.243 5.685 6.971 1.00 90.69 87 ILE A C 1
ATOM 704 O O . ILE A 1 87 ? 24.404 4.474 7.100 1.00 90.69 87 ILE A O 1
ATOM 708 N N . SER A 1 88 ? 25.228 6.555 7.213 1.00 89.12 88 SER A N 1
ATOM 709 C CA . SER A 1 88 ? 26.577 6.122 7.591 1.00 89.12 88 SER A CA 1
ATOM 710 C C . SER A 1 88 ? 26.615 5.429 8.953 1.00 89.12 88 SER A C 1
ATOM 712 O O . SER A 1 88 ? 27.342 4.450 9.111 1.00 89.12 88 SER A O 1
ATOM 714 N N . SER A 1 89 ? 25.802 5.873 9.921 1.00 90.00 89 SER A N 1
ATOM 715 C CA . SER A 1 89 ? 25.684 5.181 11.206 1.00 90.00 89 SER A CA 1
ATOM 716 C C . SER A 1 89 ? 25.119 3.777 11.034 1.00 90.00 89 SER A C 1
ATOM 718 O O . SER A 1 89 ? 25.643 2.846 11.629 1.00 90.00 89 SER A O 1
ATOM 720 N N . ARG A 1 90 ? 24.088 3.607 10.196 1.00 87.44 90 ARG A N 1
ATOM 721 C CA . ARG A 1 90 ? 23.487 2.294 9.934 1.00 87.44 90 ARG A CA 1
ATOM 722 C C . ARG A 1 90 ? 24.492 1.331 9.298 1.00 87.44 90 ARG A C 1
ATOM 724 O O . ARG A 1 90 ? 24.679 0.237 9.820 1.00 87.44 90 ARG A O 1
ATOM 731 N N . LEU A 1 91 ? 25.177 1.766 8.237 1.00 85.38 91 LEU A N 1
ATOM 732 C CA . LEU A 1 91 ? 26.160 0.939 7.526 1.00 85.38 91 LEU A CA 1
ATOM 733 C C . LEU A 1 91 ? 27.307 0.479 8.434 1.00 85.38 91 LEU A C 1
ATOM 735 O O . LEU A 1 91 ? 27.735 -0.665 8.338 1.00 85.38 91 LEU A O 1
ATOM 739 N N . LYS A 1 92 ? 27.761 1.341 9.356 1.00 85.44 92 LYS A N 1
ATOM 740 C CA . LYS A 1 92 ? 28.836 1.022 10.306 1.00 85.44 92 LYS A CA 1
ATOM 741 C C . LYS A 1 92 ? 28.516 -0.188 11.195 1.00 85.44 92 LYS A C 1
ATOM 743 O O . LYS A 1 92 ? 29.416 -0.957 11.517 1.00 85.44 92 LYS A O 1
ATOM 748 N N . TYR A 1 93 ? 27.265 -0.335 11.625 1.00 81.44 93 TYR A N 1
ATOM 749 C CA . TYR A 1 93 ? 26.855 -1.462 12.470 1.00 81.44 93 TYR A CA 1
ATOM 750 C C . TYR A 1 93 ? 26.525 -2.713 11.650 1.00 81.44 93 TYR A C 1
ATOM 752 O O . TYR A 1 93 ? 26.743 -3.824 12.122 1.00 81.44 93 TYR A O 1
ATOM 760 N N . GLU A 1 94 ? 26.047 -2.538 10.418 1.00 74.50 94 GLU A N 1
ATOM 761 C CA . GLU A 1 94 ? 25.704 -3.635 9.507 1.00 74.50 94 GLU A CA 1
ATOM 762 C C . GLU A 1 94 ? 26.952 -4.397 9.024 1.00 74.50 94 GLU A C 1
ATOM 764 O O . GLU A 1 94 ? 26.930 -5.622 8.970 1.00 74.50 94 GLU A O 1
ATOM 769 N N . SER A 1 95 ? 28.078 -3.713 8.776 1.00 62.00 95 SER A N 1
ATOM 770 C CA . SER A 1 95 ? 29.345 -4.384 8.436 1.00 62.00 95 SER A CA 1
ATOM 771 C C . SER A 1 95 ? 29.968 -5.127 9.625 1.00 62.00 95 SER A C 1
ATOM 773 O O . SER A 1 95 ? 30.474 -6.230 9.460 1.00 62.00 95 SER A O 1
ATOM 775 N N . ALA A 1 96 ? 29.877 -4.569 10.838 1.00 59.62 96 ALA A N 1
ATOM 776 C CA . ALA A 1 96 ? 30.422 -5.184 12.054 1.00 59.62 96 ALA A CA 1
ATOM 777 C C . ALA A 1 96 ? 29.677 -6.467 12.479 1.00 59.62 96 ALA A C 1
ATOM 779 O O . ALA A 1 96 ? 30.259 -7.344 13.119 1.00 59.62 96 ALA A O 1
ATOM 780 N N . ALA A 1 97 ? 28.397 -6.587 12.116 1.00 56.09 97 ALA A N 1
ATOM 781 C CA . ALA A 1 97 ? 27.612 -7.797 12.341 1.00 56.09 97 ALA A CA 1
ATOM 782 C C . ALA A 1 97 ? 28.040 -8.952 11.420 1.00 56.09 97 ALA A C 1
ATOM 784 O O . ALA A 1 97 ? 27.931 -10.108 11.810 1.00 56.09 97 ALA A O 1
ATOM 785 N N . ASN A 1 98 ? 28.559 -8.658 10.226 1.00 57.41 98 ASN A N 1
ATOM 786 C CA . ASN A 1 98 ? 28.933 -9.690 9.258 1.00 57.41 98 ASN A CA 1
ATOM 787 C C . ASN A 1 98 ? 30.320 -10.296 9.534 1.00 57.41 98 ASN A C 1
ATOM 789 O O . ASN A 1 98 ? 30.534 -11.463 9.223 1.00 57.41 98 ASN A O 1
ATOM 793 N N . ASP A 1 99 ? 31.226 -9.557 10.182 1.00 58.44 99 ASP A N 1
ATOM 794 C CA . ASP A 1 99 ? 32.584 -10.033 10.496 1.00 58.44 99 ASP A CA 1
ATOM 795 C C . ASP A 1 99 ? 32.653 -10.949 11.740 1.00 58.44 99 ASP A C 1
ATOM 797 O O . ASP A 1 99 ? 33.684 -11.562 12.005 1.00 58.44 99 ASP A O 1
ATOM 801 N N . THR A 1 100 ? 31.567 -11.070 12.517 1.00 57.50 100 THR A N 1
ATOM 802 C CA . THR A 1 100 ? 31.519 -11.865 13.766 1.00 57.50 100 THR A CA 1
ATOM 803 C C . THR A 1 100 ? 30.701 -13.155 13.668 1.00 57.50 100 THR A C 1
A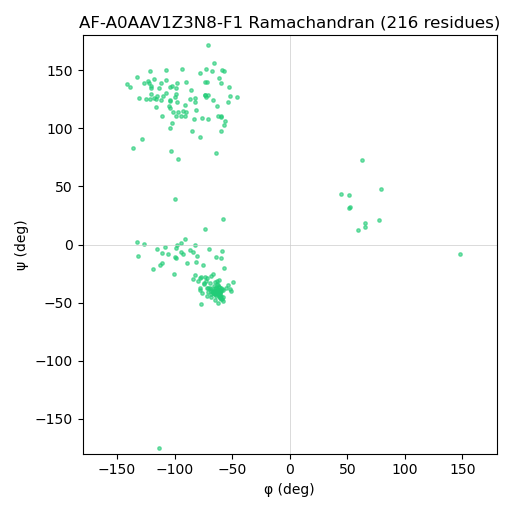TOM 805 O O . THR A 1 100 ? 30.658 -13.928 14.627 1.00 57.50 100 THR A O 1
ATOM 808 N N . ILE A 1 101 ? 30.078 -13.436 12.522 1.00 52.72 101 ILE A N 1
ATOM 809 C CA . ILE A 1 101 ? 29.207 -14.603 12.349 1.00 52.72 101 ILE A CA 1
ATOM 810 C C . ILE A 1 101 ? 29.960 -15.684 11.573 1.00 52.72 101 ILE A C 1
ATOM 812 O O . ILE A 1 101 ? 29.770 -15.888 10.376 1.00 52.72 101 ILE A O 1
ATOM 816 N N . SER A 1 102 ? 30.798 -16.425 12.295 1.00 48.56 102 SER A N 1
ATOM 817 C CA . SER A 1 102 ? 31.098 -17.805 11.924 1.00 48.56 102 SER A CA 1
ATOM 818 C C . SER A 1 102 ? 29.780 -18.585 11.941 1.00 48.56 102 SER A C 1
ATOM 820 O O . SER A 1 102 ? 29.156 -18.770 12.989 1.00 48.56 102 SER A O 1
ATOM 822 N N . HIS A 1 103 ? 29.332 -18.969 10.750 1.00 50.78 103 HIS A N 1
ATOM 823 C CA . HIS A 1 103 ? 28.260 -19.926 10.498 1.00 50.78 103 HIS A CA 1
ATOM 824 C C . HIS A 1 103 ? 28.442 -21.172 11.390 1.00 50.78 103 HIS A C 1
ATOM 826 O O . HIS A 1 103 ? 29.545 -21.705 11.426 1.00 50.78 103 HIS A O 1
ATOM 832 N N . ASP A 1 104 ? 27.402 -21.567 12.146 1.00 48.28 104 ASP A N 1
ATOM 833 C CA . ASP A 1 104 ? 27.035 -22.975 12.460 1.00 48.28 104 ASP A CA 1
ATOM 834 C C . ASP A 1 104 ? 26.376 -23.230 13.827 1.00 48.28 104 ASP A C 1
ATOM 836 O O . ASP A 1 104 ? 25.848 -24.319 14.038 1.00 48.28 104 ASP A O 1
ATOM 840 N N . LYS A 1 105 ? 26.291 -22.268 14.757 1.00 47.38 105 LYS A N 1
ATOM 841 C CA . LYS A 1 105 ? 25.645 -22.545 16.069 1.00 47.38 105 LYS A CA 1
ATOM 842 C C . LYS A 1 105 ? 24.534 -21.609 16.521 1.00 47.38 105 LYS A C 1
ATOM 844 O O . LYS A 1 105 ? 23.950 -21.821 17.578 1.00 47.38 105 LYS A O 1
ATOM 849 N N . VAL A 1 106 ? 24.210 -20.605 15.712 1.00 48.47 106 VAL A N 1
ATOM 850 C CA . VAL A 1 106 ? 23.217 -19.575 16.063 1.00 48.47 106 VAL A CA 1
ATOM 851 C C . VAL A 1 106 ? 21.932 -19.678 15.224 1.00 48.47 106 VAL A C 1
ATOM 853 O O . VAL A 1 106 ? 20.886 -19.165 15.618 1.00 48.47 106 VAL A O 1
ATOM 856 N N . GLN A 1 107 ? 21.958 -20.414 14.108 1.00 49.22 107 GLN A N 1
ATOM 857 C CA . GLN A 1 107 ? 20.838 -20.473 13.160 1.00 49.22 107 GLN A CA 1
ATOM 858 C C . GLN A 1 107 ? 19.637 -21.322 13.606 1.00 49.22 107 GLN A C 1
ATOM 860 O O . GLN A 1 107 ? 18.553 -21.126 13.064 1.00 49.22 107 GLN A O 1
ATOM 865 N N . SER A 1 108 ? 19.772 -22.217 14.590 1.00 47.59 108 SER A N 1
ATOM 866 C CA . SER A 1 108 ? 18.643 -23.043 15.056 1.00 47.59 108 SER A CA 1
ATOM 867 C C . SER A 1 108 ? 17.962 -22.530 16.328 1.00 47.59 108 SER A C 1
ATOM 869 O O . SER A 1 108 ? 16.897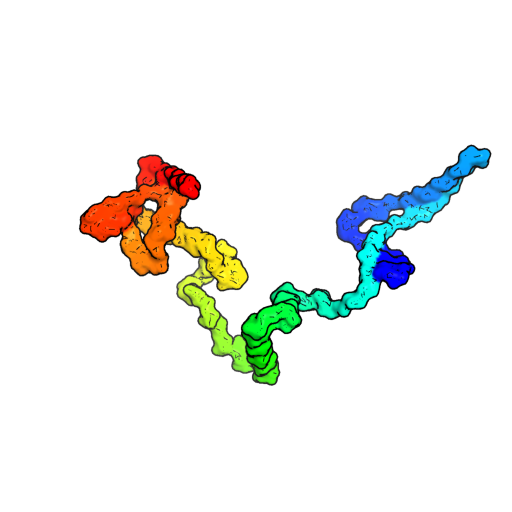 -23.028 16.677 1.00 47.59 108 SER A O 1
ATOM 871 N N . SER A 1 109 ? 18.549 -21.555 17.029 1.00 43.41 109 SER A N 1
ATOM 872 C CA . SER A 1 109 ? 18.077 -21.118 18.354 1.00 43.41 109 SER A CA 1
ATOM 873 C C . SER A 1 109 ? 17.940 -19.603 18.523 1.00 43.41 109 SER A C 1
ATOM 875 O O . SER A 1 109 ? 17.285 -19.182 19.473 1.00 43.41 109 SER A O 1
ATOM 877 N N . ILE A 1 110 ? 18.432 -18.776 17.588 1.00 50.38 110 ILE A N 1
ATOM 878 C CA . ILE A 1 110 ? 18.079 -17.347 17.522 1.00 50.38 110 ILE A CA 1
ATOM 879 C C . ILE A 1 110 ? 16.957 -17.135 16.493 1.00 50.38 110 ILE A C 1
ATOM 881 O O . ILE A 1 110 ? 17.127 -16.626 15.389 1.00 50.38 110 ILE A O 1
ATOM 885 N N . SER A 1 111 ? 15.773 -17.571 16.920 1.00 39.94 111 SER A N 1
ATOM 886 C CA . SER A 1 111 ? 14.591 -16.708 17.000 1.00 39.94 111 SER A CA 1
ATOM 887 C C . SER A 1 111 ? 14.047 -16.116 15.694 1.00 39.94 111 SER A C 1
ATOM 889 O O . SER A 1 111 ? 13.977 -14.902 15.499 1.00 39.94 111 SER A O 1
ATOM 891 N N . SER A 1 112 ? 13.423 -16.982 14.902 1.00 44.69 112 SER A N 1
ATOM 892 C CA . SER A 1 112 ? 12.275 -16.704 14.020 1.00 44.69 112 SER A CA 1
ATOM 893 C C . SER A 1 112 ? 11.021 -16.142 14.746 1.00 44.69 112 SER A C 1
ATOM 895 O O . SER A 1 112 ? 9.900 -16.205 14.234 1.00 44.69 112 SER A O 1
ATOM 897 N N . GLU A 1 113 ? 11.200 -15.548 15.928 1.00 43.75 113 GLU A N 1
ATOM 898 C CA . GLU A 1 113 ? 10.163 -15.058 16.843 1.00 43.75 113 GLU A CA 1
ATOM 899 C C . GLU A 1 113 ? 10.111 -13.530 16.952 1.00 43.75 113 GLU A C 1
ATOM 901 O O . GLU A 1 113 ? 9.162 -12.984 17.516 1.00 43.75 113 GLU A O 1
ATOM 906 N N . THR A 1 114 ? 11.056 -12.791 16.364 1.00 42.84 114 THR A N 1
ATOM 907 C CA . THR A 1 114 ? 10.980 -11.325 16.381 1.00 42.84 114 THR A CA 1
ATOM 908 C C . THR A 1 114 ? 9.975 -10.831 15.337 1.00 42.84 114 THR A C 1
ATOM 910 O O . THR A 1 114 ? 10.267 -10.590 14.168 1.00 42.84 114 THR A O 1
ATOM 913 N N . THR A 1 115 ? 8.744 -10.662 15.819 1.00 46.62 115 THR A N 1
ATOM 914 C CA . THR A 1 115 ? 7.591 -10.006 15.184 1.00 46.62 115 THR A CA 1
ATOM 915 C C . THR A 1 115 ? 6.824 -10.833 14.152 1.00 46.62 115 THR A C 1
ATOM 917 O O . THR A 1 115 ? 6.444 -10.349 13.091 1.00 46.62 115 THR A O 1
ATOM 920 N N . ASN A 1 116 ? 6.482 -12.078 14.487 1.00 53.75 116 ASN A N 1
ATOM 921 C CA . ASN A 1 116 ? 5.241 -12.642 13.954 1.00 53.75 116 ASN A CA 1
ATOM 922 C C . ASN A 1 116 ? 4.069 -11.928 14.660 1.00 53.75 116 ASN A C 1
ATOM 924 O O . ASN A 1 116 ? 3.844 -12.216 15.832 1.00 53.75 116 ASN A O 1
ATOM 928 N N . PRO A 1 117 ? 3.298 -11.030 14.004 1.00 60.25 117 PRO A N 1
ATOM 929 C CA . PRO A 1 117 ? 2.159 -10.366 14.653 1.00 60.25 117 PRO A CA 1
ATOM 930 C C . PRO A 1 117 ? 1.046 -11.349 15.056 1.00 60.25 117 PRO A C 1
ATOM 932 O O . PRO A 1 117 ? 0.130 -10.976 15.778 1.00 60.25 117 PRO A O 1
ATOM 935 N N . PHE A 1 118 ? 1.129 -12.599 14.589 1.00 59.94 118 PHE A N 1
ATOM 936 C CA . PHE A 1 118 ? 0.165 -13.660 14.846 1.00 59.94 118 PHE A CA 1
ATOM 937 C C . PHE A 1 118 ? 0.901 -14.972 15.178 1.00 59.94 118 PHE A C 1
ATOM 939 O O . PHE A 1 118 ? 1.160 -15.778 14.271 1.00 59.94 118 PHE A O 1
ATOM 946 N N . PRO A 1 119 ? 1.330 -15.173 16.436 1.00 64.00 119 PRO A N 1
ATOM 947 C CA . PRO A 1 119 ? 1.973 -16.418 16.860 1.00 64.00 119 PRO A CA 1
ATOM 948 C C . PRO A 1 119 ? 0.973 -17.580 16.987 1.00 64.00 119 PRO A C 1
ATOM 950 O O . PRO A 1 119 ? 1.341 -18.715 16.724 1.00 64.00 119 PRO A O 1
ATOM 953 N N . ASP A 1 120 ? -0.294 -17.282 17.281 1.00 77.31 120 ASP A N 1
ATOM 954 C CA . ASP A 1 120 ? -1.293 -18.263 17.736 1.00 77.31 120 ASP A CA 1
ATOM 955 C C . ASP A 1 120 ? -2.223 -18.799 16.625 1.00 77.31 120 ASP A C 1
ATOM 957 O O . ASP A 1 120 ? -3.120 -19.603 16.860 1.00 77.31 120 ASP A O 1
ATOM 961 N N . ILE A 1 121 ? -2.051 -18.332 15.382 1.00 78.00 121 ILE A N 1
ATOM 962 C CA . ILE A 1 121 ? -2.936 -18.710 14.269 1.00 78.00 121 ILE A CA 1
ATOM 963 C C . ILE A 1 121 ? -2.376 -19.954 13.559 1.00 78.00 121 ILE A C 1
ATOM 965 O O . ILE A 1 121 ? -1.278 -19.870 12.991 1.00 78.00 121 ILE A O 1
ATOM 969 N N . PRO A 1 122 ? -3.122 -21.077 13.505 1.00 81.31 122 PRO A N 1
ATOM 970 C CA . PRO A 1 122 ? -2.673 -22.294 12.837 1.00 81.31 122 PRO A CA 1
ATOM 971 C C . PRO A 1 122 ? -2.571 -22.112 11.314 1.00 81.31 122 PRO A C 1
ATOM 973 O O . PRO A 1 122 ? -3.323 -21.357 10.685 1.00 81.31 122 PRO A O 1
ATOM 976 N N . GLN A 1 123 ? -1.634 -22.832 10.693 1.00 76.12 123 GLN A N 1
ATOM 977 C CA . GLN A 1 123 ? -1.587 -22.967 9.234 1.00 76.12 123 GLN A CA 1
ATOM 978 C C . GLN A 1 123 ? -2.745 -23.870 8.771 1.00 76.12 123 GLN A C 1
ATOM 980 O O . GLN A 1 123 ? -3.040 -24.844 9.462 1.00 76.12 123 GLN A O 1
ATOM 985 N N . PRO A 1 124 ? -3.432 -23.569 7.649 1.00 82.31 124 PRO A N 1
ATOM 986 C CA . PRO A 1 124 ? -3.015 -22.691 6.546 1.00 82.31 124 PRO A CA 1
ATOM 987 C C . PRO A 1 124 ? -3.503 -21.231 6.631 1.00 82.31 124 PRO A C 1
ATOM 989 O O . PRO A 1 124 ? -3.096 -20.401 5.816 1.00 82.31 124 PRO A O 1
ATOM 992 N N . TYR A 1 125 ? -4.358 -20.877 7.594 1.00 83.88 125 TYR A N 1
ATOM 993 C CA . TYR A 1 125 ? -5.039 -19.572 7.624 1.00 83.88 125 TYR A CA 1
ATOM 994 C C . TYR A 1 125 ? -4.078 -18.388 7.748 1.00 83.88 125 TYR A C 1
ATOM 996 O O . TYR A 1 125 ? -4.287 -17.340 7.131 1.00 83.88 125 TYR A O 1
ATOM 1004 N N . LYS A 1 126 ? -2.982 -18.575 8.489 1.00 81.00 126 LYS A N 1
ATOM 1005 C CA . LYS A 1 126 ? -1.922 -17.574 8.620 1.00 81.00 126 LYS A CA 1
ATOM 1006 C C . LYS A 1 126 ? -1.288 -17.234 7.269 1.00 81.00 126 LYS A C 1
ATOM 1008 O O . LYS A 1 126 ? -1.120 -16.054 6.973 1.00 81.00 126 LYS A O 1
ATOM 1013 N N . SER A 1 127 ? -0.966 -18.230 6.442 1.00 77.62 127 SER A N 1
ATOM 1014 C CA . SER A 1 127 ? -0.374 -17.997 5.115 1.00 77.62 127 SER A CA 1
ATOM 1015 C C . SER A 1 127 ? -1.300 -17.187 4.200 1.00 77.62 127 SER A C 1
ATOM 1017 O O . SER A 1 127 ? -0.872 -16.182 3.634 1.00 77.62 127 SER A O 1
ATOM 1019 N N . SER A 1 128 ? -2.592 -17.529 4.170 1.00 82.50 128 SER A N 1
ATOM 1020 C CA . SER A 1 128 ? -3.595 -16.823 3.365 1.00 82.50 128 SER A CA 1
ATOM 1021 C C . SER A 1 128 ? -3.807 -15.372 3.822 1.00 82.50 128 SER A C 1
ATOM 1023 O O . SER A 1 128 ? -3.915 -14.459 3.001 1.00 82.50 128 SER A O 1
ATOM 1025 N N . LEU A 1 129 ? -3.815 -15.124 5.138 1.00 82.31 129 LEU A N 1
ATOM 1026 C CA . LEU A 1 129 ? -3.927 -13.771 5.690 1.00 82.31 129 LEU A CA 1
ATOM 1027 C C . LEU A 1 129 ? -2.700 -12.916 5.336 1.00 82.31 129 LEU A C 1
ATOM 1029 O O . LEU A 1 129 ? -2.841 -11.743 4.979 1.00 82.31 129 LEU A O 1
ATOM 1033 N N . MET A 1 130 ? -1.507 -13.510 5.412 1.00 80.12 130 MET A N 1
ATOM 1034 C CA . MET A 1 130 ? -0.254 -12.832 5.085 1.00 80.12 130 MET A CA 1
ATOM 1035 C C . MET A 1 130 ? -0.191 -12.448 3.608 1.00 80.12 130 MET A C 1
ATOM 1037 O O . MET A 1 130 ? 0.083 -11.293 3.298 1.00 80.12 130 MET A O 1
ATOM 1041 N N . GLU A 1 131 ? -0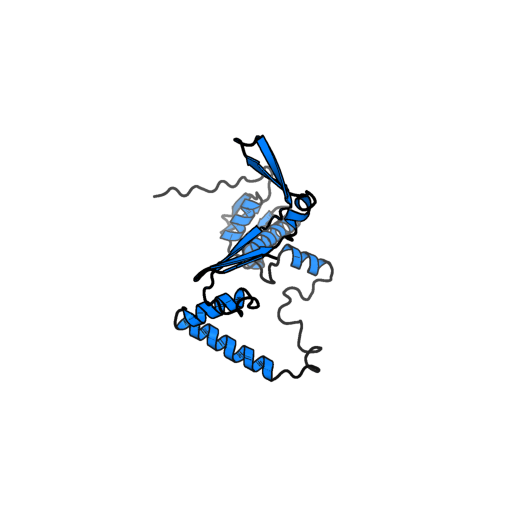.514 -13.376 2.711 1.00 82.50 131 GLU A N 1
ATOM 1042 C CA . GLU A 1 131 ? -0.526 -13.135 1.266 1.00 82.50 131 GLU A CA 1
ATOM 1043 C C . GLU A 1 131 ? -1.534 -12.047 0.865 1.00 82.50 131 GLU A C 1
ATOM 1045 O O . GLU A 1 131 ? -1.253 -11.195 0.023 1.00 82.50 131 GLU A O 1
ATOM 1050 N N . LYS A 1 132 ? -2.712 -12.034 1.499 1.00 83.25 132 LYS A N 1
ATOM 1051 C CA . LYS A 1 132 ? -3.808 -11.143 1.102 1.00 83.25 132 LYS A CA 1
ATOM 1052 C C . LYS A 1 132 ? -3.669 -9.708 1.614 1.00 83.25 132 LYS A C 1
ATOM 1054 O O . LYS A 1 132 ? -4.171 -8.787 0.963 1.00 83.25 132 LYS A O 1
ATOM 1059 N N . TYR A 1 133 ? -3.058 -9.503 2.785 1.00 80.88 133 TYR A N 1
ATOM 1060 C CA . TYR A 1 133 ? -3.061 -8.201 3.467 1.00 80.88 133 TYR A CA 1
ATOM 1061 C C . TYR A 1 133 ? -1.679 -7.573 3.678 1.00 80.88 133 TYR A C 1
ATOM 1063 O O . TYR A 1 133 ? -1.613 -6.353 3.856 1.00 80.88 133 TYR A O 1
ATOM 1071 N N . LEU A 1 134 ? -0.587 -8.344 3.660 1.00 81.31 134 LEU A N 1
ATOM 1072 C CA . LEU A 1 134 ? 0.760 -7.807 3.862 1.00 81.31 134 LEU A CA 1
ATOM 1073 C C . LEU A 1 134 ? 1.467 -7.599 2.519 1.00 81.31 134 LEU A C 1
ATOM 1075 O O . LEU A 1 134 ? 1.496 -8.477 1.667 1.00 81.31 134 LEU A O 1
ATOM 1079 N N . VAL A 1 135 ? 2.106 -6.438 2.359 1.00 75.38 135 VAL A N 1
ATOM 1080 C CA . VAL A 1 135 ? 3.007 -6.148 1.232 1.00 75.38 135 VAL A CA 1
ATOM 1081 C C . VAL A 1 135 ? 4.400 -5.939 1.809 1.00 75.38 135 VAL A C 1
ATOM 1083 O O . VAL A 1 135 ? 4.602 -5.042 2.630 1.00 75.38 135 VAL A O 1
ATOM 1086 N N . ASN A 1 136 ? 5.365 -6.779 1.425 1.00 72.94 136 ASN A N 1
ATOM 1087 C CA . ASN A 1 136 ? 6.738 -6.746 1.951 1.00 72.94 136 ASN A CA 1
ATOM 1088 C C . ASN A 1 136 ? 6.796 -6.746 3.493 1.00 72.94 136 ASN A C 1
ATOM 1090 O O . ASN A 1 136 ? 7.535 -5.969 4.092 1.00 72.94 136 ASN A O 1
ATOM 1094 N N . ARG A 1 137 ? 5.962 -7.576 4.142 1.00 70.88 137 ARG A N 1
ATOM 1095 C CA . ARG A 1 137 ? 5.814 -7.663 5.614 1.00 70.88 137 ARG A CA 1
ATOM 1096 C C . ARG A 1 137 ? 5.375 -6.362 6.309 1.00 70.88 137 ARG A C 1
ATOM 1098 O O . ARG A 1 137 ? 5.395 -6.279 7.532 1.00 70.88 137 ARG A O 1
ATOM 1105 N N . SER A 1 138 ? 4.927 -5.366 5.549 1.00 73.56 138 SER A N 1
ATOM 1106 C CA . SER A 1 138 ? 4.323 -4.135 6.057 1.00 73.56 138 SER A CA 1
ATOM 1107 C C . SER A 1 138 ? 2.815 -4.130 5.790 1.00 73.56 138 SER A C 1
ATOM 1109 O O . SER A 1 138 ? 2.351 -4.722 4.813 1.00 73.56 138 SER A O 1
ATOM 1111 N N . LEU A 1 139 ? 2.042 -3.467 6.657 1.00 80.00 139 LEU A N 1
ATOM 1112 C CA . LEU A 1 139 ? 0.599 -3.257 6.495 1.00 80.00 139 LEU A CA 1
ATOM 1113 C C . LEU A 1 139 ? 0.334 -1.808 6.059 1.00 80.00 139 LEU A C 1
ATOM 1115 O O . LEU A 1 139 ? 0.331 -0.907 6.910 1.00 80.00 139 LEU A O 1
ATOM 1119 N N . PRO A 1 140 ? 0.094 -1.557 4.757 1.00 86.75 140 PRO A N 1
ATOM 1120 C CA . PRO A 1 140 ? -0.299 -0.239 4.275 1.00 86.75 140 PRO A CA 1
ATOM 1121 C C . PRO A 1 140 ? -1.590 0.237 4.945 1.00 86.75 140 PRO A C 1
ATOM 1123 O O . PRO A 1 140 ? -2.476 -0.564 5.247 1.00 86.75 140 PRO A O 1
ATOM 1126 N N . GLN A 1 141 ? -1.755 1.553 5.101 1.00 84.88 141 GLN A N 1
ATOM 1127 C CA . GLN A 1 141 ? -2.937 2.134 5.751 1.00 84.88 141 GLN A CA 1
ATOM 1128 C C . GLN A 1 141 ? -4.257 1.686 5.098 1.00 84.88 141 GLN A C 1
ATOM 1130 O O . GLN A 1 141 ? -5.219 1.370 5.791 1.00 84.88 141 GLN A O 1
ATOM 1135 N N . ARG A 1 142 ? -4.272 1.559 3.766 1.00 86.50 142 ARG A N 1
ATOM 1136 C CA . ARG A 1 142 ? -5.424 1.059 3.002 1.00 86.50 142 ARG A CA 1
ATOM 1137 C C . ARG A 1 142 ? -5.811 -0.377 3.376 1.00 86.50 142 ARG A C 1
ATOM 1139 O O . ARG A 1 142 ? -6.992 -0.704 3.402 1.00 86.50 142 ARG A O 1
ATOM 1146 N N . MET A 1 143 ? -4.828 -1.233 3.664 1.00 89.25 143 MET A N 1
ATOM 1147 C CA . MET A 1 143 ? -5.089 -2.614 4.084 1.00 89.25 143 MET A CA 1
ATOM 1148 C C . MET A 1 143 ? -5.598 -2.673 5.523 1.00 89.25 143 MET A C 1
ATOM 1150 O O . MET A 1 143 ? -6.466 -3.490 5.812 1.00 89.25 143 MET A O 1
ATOM 1154 N N . LYS A 1 144 ? -5.149 -1.765 6.400 1.00 87.25 144 LYS A N 1
ATOM 1155 C CA . LYS A 1 144 ? -5.708 -1.632 7.755 1.00 87.25 144 LYS A CA 1
ATOM 1156 C C . LYS A 1 144 ? -7.195 -1.287 7.719 1.00 87.25 144 LYS A C 1
ATOM 1158 O O . LYS A 1 144 ? -7.973 -1.906 8.435 1.00 87.25 144 LYS A O 1
ATOM 1163 N N . ASP A 1 145 ? -7.598 -0.374 6.835 1.00 89.44 145 ASP A N 1
ATOM 1164 C CA . ASP A 1 145 ? -9.013 -0.023 6.655 1.00 89.44 145 ASP A CA 1
ATOM 1165 C C . ASP A 1 145 ? -9.839 -1.211 6.152 1.00 89.44 145 ASP A C 1
ATOM 1167 O O . ASP A 1 145 ? -10.958 -1.430 6.607 1.00 89.44 145 ASP A O 1
ATOM 1171 N N . LYS A 1 146 ? -9.267 -2.020 5.252 1.00 90.06 146 LYS A N 1
ATOM 1172 C CA . LYS A 1 146 ? -9.910 -3.240 4.753 1.00 90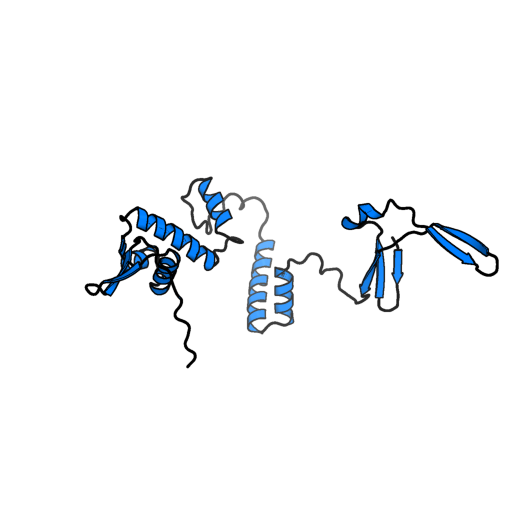.06 146 LYS A CA 1
ATOM 1173 C C . LYS A 1 146 ? -10.053 -4.298 5.849 1.00 90.06 146 LYS A C 1
ATOM 1175 O O . LYS A 1 146 ? -11.088 -4.943 5.929 1.00 90.06 146 LYS A O 1
ATOM 1180 N N . ILE A 1 147 ? -9.051 -4.487 6.704 1.00 90.19 147 ILE A N 1
ATOM 1181 C CA . ILE A 1 147 ? -9.158 -5.409 7.848 1.00 90.19 147 ILE A CA 1
ATOM 1182 C C . ILE A 1 147 ? -10.234 -4.913 8.818 1.00 90.19 147 ILE A C 1
ATOM 1184 O O . ILE A 1 147 ? -11.092 -5.691 9.231 1.00 90.19 147 ILE A O 1
ATOM 1188 N N . LEU A 1 148 ? -10.242 -3.610 9.112 1.00 90.50 148 LEU A N 1
ATOM 1189 C CA . LEU A 1 148 ? -11.250 -2.991 9.966 1.00 90.50 148 LEU A CA 1
ATOM 1190 C C . LEU A 1 148 ? -12.663 -3.172 9.399 1.00 90.50 148 LEU A C 1
ATOM 1192 O O . LEU A 1 148 ? -13.575 -3.491 10.154 1.00 90.50 148 LEU A O 1
ATOM 1196 N N . SER A 1 149 ? -12.850 -3.049 8.082 1.00 91.50 149 SER A N 1
ATOM 1197 C CA . SER A 1 149 ? -14.159 -3.255 7.458 1.00 91.50 149 SER A CA 1
ATOM 1198 C C . SER A 1 149 ? -14.661 -4.693 7.628 1.00 91.50 149 SER A C 1
ATOM 1200 O O . SER A 1 149 ? -15.828 -4.892 7.950 1.00 91.50 149 SER A O 1
ATOM 1202 N N . HIS A 1 150 ? -13.790 -5.698 7.472 1.00 91.81 150 HIS A N 1
ATOM 1203 C CA . HIS A 1 150 ? -14.163 -7.103 7.690 1.00 91.81 150 HIS A CA 1
ATOM 1204 C C . HIS A 1 150 ? -14.478 -7.371 9.168 1.00 91.81 150 HIS A C 1
ATOM 1206 O O . HIS A 1 150 ? -15.472 -8.025 9.468 1.00 91.81 150 HIS A O 1
ATOM 1212 N N . ALA A 1 151 ? -13.684 -6.817 10.090 1.00 89.88 151 ALA A N 1
ATOM 1213 C CA . ALA A 1 151 ? -13.938 -6.923 11.525 1.00 89.88 151 ALA A CA 1
ATOM 1214 C C . ALA A 1 151 ? -15.272 -6.272 11.931 1.00 89.88 151 ALA A C 1
ATOM 1216 O O . ALA A 1 151 ? -16.014 -6.834 12.731 1.00 89.88 151 ALA A O 1
ATOM 1217 N N . MET A 1 152 ? -15.613 -5.120 11.344 1.00 88.81 152 MET A N 1
ATOM 1218 C CA . MET A 1 152 ? -16.894 -4.449 11.578 1.00 88.81 152 MET A CA 1
ATOM 1219 C C . MET A 1 152 ? -18.079 -5.266 11.070 1.00 88.81 152 MET A C 1
ATOM 1221 O O . MET A 1 152 ? -19.075 -5.376 11.776 1.00 88.81 152 MET A O 1
ATOM 1225 N N . VAL A 1 153 ? -17.977 -5.865 9.880 1.00 91.38 153 VAL A N 1
ATOM 1226 C CA . VAL A 1 153 ? -19.032 -6.746 9.354 1.00 91.38 153 VAL A CA 1
ATOM 1227 C C . VAL A 1 153 ? -19.256 -7.934 10.290 1.00 91.38 153 VAL A C 1
ATOM 1229 O O . VAL A 1 153 ? -20.399 -8.216 10.633 1.00 91.38 153 VAL A O 1
ATOM 1232 N N . LEU A 1 154 ? -18.183 -8.567 10.779 1.00 91.44 154 LEU A N 1
ATOM 1233 C CA . LEU A 1 154 ? -18.282 -9.652 11.762 1.00 91.44 154 LEU A CA 1
ATOM 1234 C C . LEU A 1 154 ? -18.953 -9.187 13.063 1.00 91.44 154 LEU A C 1
ATOM 1236 O O . LEU A 1 154 ? -19.875 -9.834 13.560 1.00 91.44 154 LEU A O 1
ATOM 1240 N N . ALA A 1 155 ? -18.552 -8.030 13.587 1.00 89.31 155 ALA A N 1
ATOM 1241 C CA . ALA A 1 155 ? -19.165 -7.467 14.784 1.00 89.31 155 ALA A CA 1
ATOM 1242 C C . ALA A 1 155 ? -20.657 -7.132 14.578 1.00 89.31 155 ALA A C 1
ATOM 1244 O O . ALA A 1 155 ? -21.445 -7.280 15.510 1.00 89.31 155 ALA A O 1
ATOM 1245 N N . LEU A 1 156 ? -21.061 -6.716 13.369 1.00 89.38 156 LEU A N 1
ATOM 1246 C CA . LEU A 1 156 ? -22.460 -6.411 13.049 1.00 89.38 156 LEU A CA 1
ATOM 1247 C C . LEU A 1 156 ? -23.275 -7.699 12.987 1.00 89.38 156 LEU A C 1
ATOM 1249 O O . LEU A 1 156 ? -24.386 -7.737 13.504 1.00 89.38 156 LEU A O 1
ATOM 1253 N N . THR A 1 157 ? -22.714 -8.764 12.410 1.00 89.50 157 THR A N 1
ATOM 1254 C CA . THR A 1 157 ? -23.394 -10.064 12.346 1.00 89.50 157 THR A CA 1
ATOM 1255 C C . THR A 1 157 ? -23.619 -10.687 13.721 1.00 89.50 157 THR A C 1
ATOM 1257 O O . THR A 1 157 ? -24.629 -11.349 13.917 1.00 89.50 157 THR A O 1
ATOM 1260 N N . ILE A 1 158 ? -22.722 -10.451 14.685 1.00 92.19 158 ILE A N 1
ATOM 1261 C CA . ILE A 1 158 ? -22.854 -10.987 16.049 1.00 92.19 158 ILE A CA 1
ATOM 1262 C C . ILE A 1 158 ? -23.872 -10.182 16.868 1.00 92.19 158 ILE A C 1
ATOM 1264 O O . ILE A 1 158 ? -24.635 -10.750 17.642 1.00 92.19 158 ILE A O 1
ATOM 1268 N N . ASN A 1 159 ? -23.916 -8.862 16.683 1.00 88.88 159 ASN A N 1
ATOM 1269 C CA . ASN A 1 159 ? -24.750 -7.961 17.475 1.00 88.88 159 ASN A CA 1
ATOM 1270 C C . ASN A 1 159 ? -26.055 -7.577 16.761 1.00 88.88 159 ASN A C 1
ATOM 1272 O O . ASN A 1 159 ? -26.442 -6.416 16.801 1.00 88.88 159 ASN A O 1
ATOM 1276 N N . ASN A 1 160 ? -26.715 -8.506 16.058 1.00 88.69 160 ASN A N 1
ATOM 1277 C CA . ASN A 1 160 ? -27.993 -8.263 15.364 1.00 88.69 160 ASN A CA 1
ATOM 1278 C C . ASN A 1 160 ? -28.035 -6.934 14.576 1.00 88.69 160 ASN A C 1
ATOM 1280 O O . ASN A 1 160 ? -29.014 -6.190 14.630 1.00 88.69 160 ASN A O 1
ATOM 1284 N N . TYR A 1 161 ? -26.953 -6.622 13.860 1.00 88.56 161 TYR A N 1
ATOM 1285 C CA . TYR A 1 161 ? -26.803 -5.437 13.014 1.00 88.56 161 TYR A CA 1
ATOM 1286 C C . TYR A 1 161 ? -26.810 -4.074 13.738 1.00 88.56 161 TYR A C 1
ATOM 1288 O O . TYR A 1 161 ? -26.958 -3.043 13.076 1.00 88.56 161 TYR A O 1
ATOM 1296 N N . TYR A 1 162 ? -26.573 -4.039 15.057 1.00 88.19 162 TYR A N 1
ATOM 1297 C CA . TYR A 1 162 ? -26.341 -2.814 15.833 1.00 88.19 162 TYR A CA 1
ATOM 1298 C C . TYR A 1 162 ? -24.969 -2.838 16.528 1.00 88.19 162 TYR A C 1
ATOM 1300 O O . TYR A 1 162 ? -24.573 -3.828 17.133 1.00 88.19 162 TYR A O 1
ATOM 1308 N N . ILE A 1 163 ? -24.215 -1.739 16.471 1.00 85.75 163 ILE A N 1
ATOM 1309 C CA . ILE A 1 163 ? -22.945 -1.585 17.198 1.00 85.75 163 ILE A CA 1
ATOM 1310 C C . ILE A 1 163 ? -22.856 -0.190 17.791 1.00 85.75 163 ILE A C 1
ATOM 1312 O O . ILE A 1 163 ? -23.087 0.810 17.111 1.00 85.75 163 ILE A O 1
ATOM 1316 N N . ASP A 1 164 ? -22.422 -0.114 19.045 1.00 86.56 164 ASP A N 1
ATOM 1317 C CA . ASP A 1 164 ? -22.044 1.155 19.646 1.00 86.56 164 ASP A CA 1
ATOM 1318 C C . ASP A 1 164 ? -20.605 1.544 19.260 1.00 86.56 164 ASP A C 1
ATOM 1320 O O . ASP A 1 164 ? -19.639 0.809 19.496 1.00 86.56 164 ASP A O 1
ATOM 1324 N N . GLY A 1 165 ? -20.440 2.721 18.658 1.00 82.38 165 GLY A N 1
ATOM 1325 C CA . GLY A 1 165 ? -19.158 3.202 18.159 1.00 82.38 165 GLY A CA 1
ATOM 1326 C C . GLY A 1 165 ? -18.111 3.369 19.258 1.00 82.38 165 GLY A C 1
ATOM 1327 O O . GLY A 1 165 ? -16.924 3.179 18.993 1.00 82.38 165 GLY A O 1
ATOM 1328 N N . LYS A 1 166 ? -18.510 3.688 20.500 1.00 84.25 166 LYS A N 1
ATOM 1329 C CA . LYS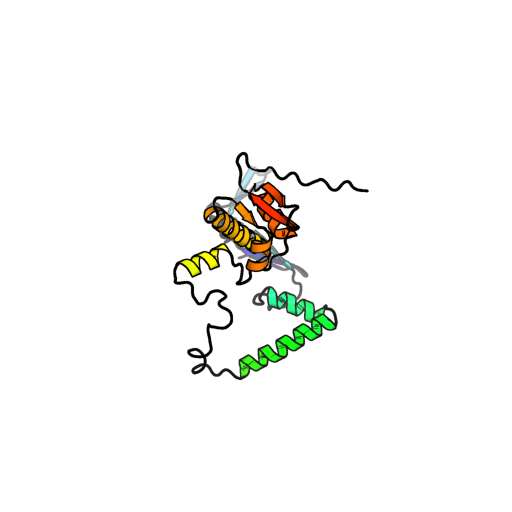 A 1 166 ? -17.564 3.868 21.620 1.00 84.25 166 LYS A CA 1
ATOM 1330 C C . LYS A 1 166 ? -16.865 2.561 21.992 1.00 84.25 166 LYS A C 1
ATOM 1332 O O . LYS A 1 166 ? -15.651 2.567 22.187 1.00 84.25 166 LYS A O 1
ATOM 1337 N N . LEU A 1 167 ? -17.611 1.457 22.013 1.00 83.88 167 LEU A N 1
ATOM 1338 C CA . LEU A 1 167 ? -17.072 0.119 22.259 1.00 83.88 167 LEU A CA 1
ATOM 1339 C C . LEU A 1 167 ? -16.120 -0.310 21.135 1.00 83.88 167 LEU A C 1
ATOM 1341 O O . LEU A 1 167 ? -15.074 -0.913 21.378 1.00 83.88 167 LEU A O 1
ATOM 1345 N N . LEU A 1 168 ? -16.450 0.049 19.895 1.00 83.88 168 LEU A N 1
ATOM 1346 C CA . LEU A 1 168 ? -15.593 -0.235 18.750 1.00 83.88 168 LEU A CA 1
ATOM 1347 C C . LEU A 1 168 ? -14.293 0.586 18.792 1.00 83.88 168 LEU A C 1
ATOM 1349 O O . LEU A 1 168 ? -13.223 0.060 18.484 1.00 83.88 168 LEU A O 1
ATOM 1353 N N . ALA A 1 169 ? -14.363 1.849 19.220 1.00 85.81 169 ALA A N 1
ATOM 1354 C CA . ALA A 1 169 ? -13.201 2.723 19.364 1.00 85.81 169 ALA A CA 1
ATOM 1355 C C . ALA A 1 169 ? -12.246 2.258 20.476 1.00 85.81 169 ALA A C 1
ATOM 1357 O O . ALA A 1 169 ? -11.033 2.267 20.264 1.00 85.81 169 ALA A O 1
ATOM 1358 N N . SER A 1 170 ? -12.768 1.805 21.624 1.00 84.94 170 SER A N 1
ATOM 1359 C CA . SER A 1 170 ? -11.935 1.258 22.704 1.00 84.94 170 SER A CA 1
ATOM 1360 C C . SER A 1 170 ? -11.287 -0.071 22.318 1.00 84.94 170 SER A C 1
ATOM 1362 O O . SER A 1 170 ? -10.112 -0.278 22.599 1.00 84.94 170 SER A O 1
ATOM 1364 N N . SER A 1 171 ? -12.020 -0.943 21.623 1.00 84.12 171 SER A N 1
ATOM 1365 C CA . SER A 1 171 ? -11.536 -2.285 21.271 1.00 84.12 171 SER A CA 1
ATOM 1366 C C . SER A 1 171 ? -10.498 -2.278 20.145 1.00 84.12 171 SER A C 1
ATOM 1368 O O . SER A 1 171 ? -9.594 -3.105 20.129 1.00 84.12 171 SER A O 1
ATOM 1370 N N . THR A 1 172 ? -10.617 -1.354 19.187 1.00 81.69 172 THR A N 1
ATOM 1371 C CA . THR A 1 172 ? -9.721 -1.301 18.014 1.00 81.69 172 THR A CA 1
ATOM 1372 C C . THR A 1 172 ? -8.606 -0.265 18.140 1.00 81.69 172 THR A C 1
ATOM 1374 O O . THR A 1 172 ? -7.694 -0.259 17.314 1.00 81.69 172 THR A O 1
ATOM 1377 N N . HIS A 1 173 ? -8.667 0.620 19.144 1.00 83.94 173 HIS A N 1
ATOM 1378 C CA . HIS A 1 173 ? -7.765 1.768 19.294 1.00 83.94 173 HIS A CA 1
ATOM 1379 C C . HIS A 1 173 ? -7.679 2.624 18.004 1.00 83.94 173 HIS A C 1
ATOM 1381 O O . HIS A 1 173 ? -6.651 3.216 17.660 1.00 83.94 173 HIS A O 1
ATOM 1387 N N . VAL A 1 174 ? -8.778 2.683 17.243 1.00 86.31 174 VAL A N 1
ATOM 1388 C CA . VAL A 1 174 ? -8.913 3.499 16.031 1.00 86.31 174 VAL A CA 1
ATOM 1389 C C . VAL A 1 174 ? -9.763 4.729 16.364 1.00 86.31 174 VAL A C 1
ATOM 1391 O O . VAL A 1 174 ? -10.798 4.602 17.020 1.00 86.31 174 VAL A O 1
ATOM 1394 N N . PRO A 1 175 ? -9.378 5.939 15.913 1.00 87.88 175 PRO A N 1
ATOM 1395 C CA . PRO A 1 175 ? -10.167 7.138 16.172 1.00 87.88 175 PRO A CA 1
ATOM 1396 C C . PRO A 1 175 ? -11.568 7.043 15.554 1.00 87.88 175 PRO A C 1
ATOM 1398 O O . PRO A 1 175 ? -11.746 6.580 14.424 1.00 87.88 175 PRO A O 1
ATOM 1401 N N . MET A 1 176 ? -12.559 7.585 16.267 1.00 85.44 176 MET A N 1
ATOM 1402 C CA . MET A 1 176 ? -13.976 7.548 15.878 1.00 85.44 176 MET A CA 1
ATOM 1403 C C . MET A 1 176 ? -14.236 8.092 14.467 1.00 85.44 176 MET A C 1
ATOM 1405 O O . MET A 1 176 ? -15.085 7.584 13.742 1.00 85.44 176 MET A O 1
ATOM 1409 N N . THR A 1 177 ? -13.486 9.111 14.042 1.00 87.88 177 THR A N 1
ATOM 1410 C CA . THR A 1 177 ? -13.599 9.704 12.700 1.00 87.88 177 THR A CA 1
ATOM 1411 C C . THR A 1 177 ? -13.373 8.680 11.590 1.00 87.88 177 THR A C 1
ATOM 1413 O O . THR A 1 177 ? -14.069 8.697 10.577 1.00 87.88 177 THR A O 1
ATOM 1416 N N . ARG A 1 178 ? -12.422 7.765 11.792 1.00 88.69 178 ARG A N 1
ATOM 1417 C CA . ARG A 1 178 ? -12.083 6.705 10.839 1.00 88.69 178 ARG A CA 1
ATOM 1418 C C . ARG A 1 178 ? -13.120 5.594 10.857 1.00 88.69 178 ARG A C 1
ATOM 1420 O O . ARG A 1 178 ? -13.529 5.154 9.791 1.00 88.69 178 ARG A O 1
ATOM 1427 N N . ILE A 1 179 ? -13.587 5.208 12.041 1.00 88.38 179 ILE A N 1
ATOM 1428 C CA . ILE A 1 179 ? -14.648 4.206 12.206 1.00 88.38 179 ILE A CA 1
ATOM 1429 C C . ILE A 1 179 ? -15.926 4.651 11.491 1.00 88.38 179 ILE A C 1
ATOM 1431 O O . ILE A 1 179 ? -16.498 3.889 10.720 1.00 88.38 179 ILE A O 1
ATOM 1435 N N . VAL A 1 180 ? -16.332 5.908 11.679 1.00 89.00 180 VAL A N 1
ATOM 1436 C CA . VAL A 1 180 ? -17.506 6.488 11.014 1.00 89.00 180 VAL A CA 1
ATOM 1437 C C . VAL A 1 180 ? -17.345 6.483 9.490 1.00 89.00 180 VAL A C 1
ATOM 1439 O O . VAL A 1 180 ? -18.285 6.152 8.775 1.00 89.00 180 VAL A O 1
ATOM 1442 N N . LEU A 1 181 ? -16.151 6.796 8.976 1.00 89.31 181 LEU A N 1
ATOM 1443 C CA . LEU A 1 181 ? -15.884 6.750 7.536 1.00 89.31 181 LEU A CA 1
ATOM 1444 C C . LEU A 1 181 ? -15.986 5.324 6.973 1.00 89.31 181 LEU A C 1
ATOM 1446 O O . LEU A 1 181 ? -16.573 5.126 5.911 1.00 89.31 181 LEU A O 1
ATOM 1450 N N . VAL A 1 182 ? -15.442 4.333 7.687 1.00 89.94 182 VAL A N 1
ATOM 1451 C CA . VAL A 1 182 ? -15.547 2.923 7.287 1.00 89.94 182 VAL A CA 1
ATOM 1452 C C . VAL A 1 182 ? -17.001 2.445 7.374 1.00 89.94 182 VAL A C 1
ATOM 1454 O O . VAL A 1 182 ? -17.471 1.797 6.444 1.00 89.94 182 VAL A O 1
ATOM 1457 N N . ALA A 1 183 ? -17.754 2.844 8.402 1.00 89.50 183 ALA A N 1
ATOM 1458 C CA . ALA A 1 183 ? -19.186 2.559 8.522 1.00 89.50 183 ALA A CA 1
ATOM 1459 C C . ALA A 1 183 ? -19.987 3.098 7.325 1.00 89.50 183 ALA A C 1
ATOM 1461 O O . ALA A 1 183 ? -20.781 2.368 6.733 1.00 89.50 183 ALA A O 1
ATOM 1462 N N . TYR A 1 184 ? -19.721 4.339 6.906 1.00 89.81 184 TYR A N 1
ATOM 1463 C CA . TYR A 1 184 ? -20.338 4.913 5.710 1.00 89.81 184 TYR A CA 1
ATOM 1464 C C . TYR A 1 184 ? -19.944 4.171 4.430 1.00 89.81 184 TYR A C 1
ATOM 1466 O O . TYR A 1 184 ? -20.789 3.973 3.563 1.00 89.81 184 TYR A O 1
ATOM 1474 N N . SER A 1 185 ? -18.694 3.707 4.317 1.00 88.31 185 SER A N 1
ATOM 1475 C CA . SER A 1 185 ? -18.261 2.893 3.171 1.00 88.31 185 SER A CA 1
ATOM 1476 C C . SER A 1 185 ? -18.931 1.513 3.111 1.00 88.31 185 SER A C 1
ATOM 1478 O O . SER A 1 185 ? -19.067 0.950 2.030 1.00 88.31 185 SER A O 1
ATOM 1480 N N . LEU A 1 186 ? -19.376 0.993 4.260 1.00 88.38 186 LEU A N 1
ATOM 1481 C CA . LEU A 1 186 ? -20.149 -0.246 4.380 1.00 88.38 186 LEU A CA 1
ATOM 1482 C C . LEU A 1 186 ? -21.658 -0.034 4.161 1.00 88.38 186 LEU A C 1
ATOM 1484 O O . LEU A 1 186 ? -22.404 -1.007 4.124 1.00 88.38 186 LEU A O 1
ATOM 1488 N N . GLY A 1 187 ? -22.119 1.215 4.032 1.00 86.94 187 GLY A N 1
ATOM 1489 C CA . GLY A 1 187 ? -23.539 1.548 3.902 1.00 86.94 187 GLY A CA 1
ATOM 1490 C C . GLY A 1 187 ? -24.320 1.495 5.218 1.00 86.94 187 GLY A C 1
ATOM 1491 O O . GLY A 1 187 ? -25.543 1.361 5.191 1.00 86.94 187 GLY A O 1
ATOM 1492 N N . CYS A 1 188 ? -23.635 1.596 6.362 1.00 87.75 188 CYS A N 1
ATOM 1493 C CA . CYS A 1 188 ? -24.278 1.687 7.672 1.00 87.75 188 CYS A CA 1
ATOM 1494 C C . CYS A 1 188 ? -24.816 3.101 7.931 1.00 87.75 188 CYS A C 1
ATOM 1496 O O . CYS A 1 188 ? -24.197 4.100 7.548 1.00 87.75 188 CYS A O 1
ATOM 1498 N N . HIS A 1 189 ? -25.921 3.182 8.665 1.00 87.00 189 HIS A N 1
ATOM 1499 C CA . HIS A 1 189 ? -26.443 4.429 9.205 1.00 87.00 189 HIS A CA 1
ATOM 1500 C C . HIS A 1 189 ? -25.770 4.726 10.544 1.00 87.00 189 HIS A C 1
ATOM 1502 O O . HIS A 1 189 ? -25.655 3.861 11.411 1.00 87.00 189 HIS A O 1
ATOM 1508 N N . VAL A 1 190 ? -25.316 5.966 10.714 1.00 87.00 190 VAL A N 1
ATOM 1509 C CA . VAL A 1 190 ? -24.691 6.429 11.954 1.00 87.00 190 VAL A CA 1
ATOM 1510 C C . VAL A 1 190 ? -25.637 7.423 12.616 1.00 87.00 190 VAL A C 1
ATOM 1512 O O . VAL A 1 190 ? -25.842 8.521 12.100 1.00 87.00 190 VAL A O 1
ATOM 1515 N N . LYS A 1 191 ? -26.232 7.032 13.743 1.00 85.38 191 LYS A N 1
ATOM 1516 C CA . LYS A 1 191 ? -27.125 7.867 14.554 1.00 85.38 191 LYS A CA 1
ATOM 1517 C C . LYS A 1 191 ? -26.385 8.386 15.782 1.00 85.38 191 LYS A C 1
ATOM 1519 O O . LYS A 1 191 ? -25.701 7.632 16.468 1.00 85.38 191 LYS A O 1
ATOM 1524 N N . ASP A 1 192 ? -26.562 9.662 16.101 1.00 82.75 192 ASP A N 1
ATOM 1525 C CA . ASP A 1 192 ? -26.024 10.232 17.337 1.00 82.75 192 ASP A CA 1
ATOM 1526 C C . ASP A 1 192 ? -26.963 9.907 18.510 1.00 82.75 192 ASP A C 1
ATOM 1528 O O . ASP A 1 192 ? -28.116 10.351 18.554 1.00 82.75 192 ASP A O 1
ATOM 1532 N N . ARG A 1 193 ? -26.482 9.131 19.487 1.00 75.25 193 ARG A N 1
ATOM 1533 C CA . ARG A 1 193 ? -27.230 8.818 20.708 1.00 75.25 193 ARG A CA 1
ATOM 1534 C C . ARG A 1 193 ? -27.018 9.946 21.719 1.00 75.25 193 ARG A C 1
ATOM 1536 O O . ARG A 1 193 ? -26.030 9.979 22.451 1.00 75.25 193 ARG A O 1
ATOM 1543 N N . LYS A 1 194 ? -27.981 10.874 21.771 1.00 61.12 194 LYS A N 1
ATOM 1544 C CA . LYS A 1 194 ? -27.949 12.077 22.633 1.00 61.12 194 LYS A CA 1
ATOM 1545 C C . LYS A 1 194 ? -27.784 11.790 24.136 1.00 61.12 194 LYS A C 1
ATOM 1547 O O . LYS A 1 194 ? -27.364 12.682 24.858 1.00 61.12 194 LYS A O 1
ATOM 1552 N N . ALA A 1 195 ? -28.084 10.574 24.596 1.00 59.50 195 ALA A N 1
ATOM 1553 C CA . ALA A 1 195 ? -27.995 10.201 26.009 1.00 59.50 195 ALA A CA 1
ATOM 1554 C C . ALA A 1 195 ? -26.556 9.948 26.510 1.00 59.50 195 ALA A C 1
ATOM 1556 O O . ALA A 1 195 ? -26.292 10.155 27.686 1.00 59.50 195 ALA A O 1
ATOM 1557 N N . GLU A 1 196 ? -25.622 9.532 25.642 1.00 60.81 196 GLU A N 1
ATOM 1558 C CA . GLU A 1 196 ? -24.264 9.114 26.058 1.00 60.81 196 GLU A CA 1
ATOM 1559 C C . GLU A 1 196 ? -23.134 9.727 25.210 1.00 60.81 196 GLU A C 1
ATOM 1561 O O . GLU A 1 196 ? -21.955 9.426 25.410 1.00 60.81 196 GLU A O 1
ATOM 1566 N N . GLY A 1 197 ? -23.474 10.588 24.242 1.00 64.38 197 GLY A N 1
ATOM 1567 C CA . GLY A 1 197 ? -22.503 11.157 23.302 1.00 64.38 197 GLY A CA 1
ATOM 1568 C C . GLY A 1 197 ? -21.865 10.110 22.382 1.00 64.38 197 GLY A C 1
ATOM 1569 O O . GLY A 1 197 ? -20.834 10.375 21.760 1.00 64.38 197 GLY A O 1
ATOM 1570 N N . THR A 1 198 ? -22.451 8.913 22.304 1.00 71.69 198 THR A N 1
ATOM 1571 C CA . THR A 1 198 ? -21.967 7.818 21.470 1.00 71.69 198 THR A CA 1
ATOM 1572 C C . THR A 1 198 ? -22.658 7.807 20.113 1.00 71.69 198 THR A C 1
ATOM 1574 O O . THR A 1 198 ? -23.787 8.272 19.943 1.00 71.69 198 THR A O 1
ATOM 1577 N N . LYS A 1 199 ? -21.940 7.304 19.109 1.00 80.75 199 LYS A N 1
ATOM 1578 C CA . LYS A 1 199 ? -22.459 7.122 17.755 1.00 80.75 199 LYS A CA 1
ATOM 1579 C C . LYS A 1 199 ? -22.917 5.683 17.617 1.00 80.75 199 LYS A C 1
ATOM 1581 O O . LYS A 1 199 ? -22.084 4.783 17.662 1.00 80.75 199 LYS A O 1
ATOM 1586 N N . LEU A 1 200 ? -24.214 5.482 17.445 1.00 84.69 200 LEU A N 1
ATOM 1587 C CA . LEU A 1 200 ? -24.789 4.179 17.160 1.00 84.69 200 LEU A CA 1
ATOM 1588 C C . LEU A 1 200 ? -24.650 3.898 15.662 1.00 84.69 200 LEU A C 1
ATOM 1590 O O . LEU A 1 200 ? -25.066 4.709 14.836 1.00 84.69 200 LEU A O 1
ATOM 1594 N N . ILE A 1 201 ? -24.053 2.763 15.323 1.00 87.31 201 ILE A N 1
ATOM 1595 C CA . ILE A 1 201 ? -23.899 2.279 13.954 1.00 87.31 201 ILE A CA 1
ATOM 1596 C C . ILE A 1 201 ? -24.921 1.162 13.763 1.00 87.31 201 ILE A C 1
ATOM 1598 O O . ILE A 1 201 ? -24.861 0.143 14.447 1.00 87.31 201 ILE A O 1
ATOM 1602 N N . GLU A 1 202 ? -25.856 1.349 12.842 1.00 87.19 202 GLU A N 1
ATOM 1603 C CA . GLU A 1 202 ? -26.876 0.357 12.503 1.00 87.19 202 GLU A CA 1
ATOM 1604 C C . GLU A 1 202 ? -26.810 0.030 11.007 1.00 87.19 202 GLU A C 1
ATOM 1606 O O . GLU A 1 202 ? -26.598 0.912 10.168 1.00 87.19 202 GLU A O 1
ATOM 1611 N N . LEU A 1 203 ? -26.986 -1.243 10.655 1.00 88.19 203 LEU A N 1
ATOM 1612 C CA . LEU A 1 203 ? -27.124 -1.662 9.263 1.00 88.19 203 LEU A CA 1
ATOM 1613 C C . LEU A 1 203 ? -28.604 -1.927 8.977 1.00 88.19 203 LEU A C 1
ATOM 1615 O O . LEU A 1 203 ? -29.161 -2.937 9.395 1.00 88.19 203 LEU A O 1
ATOM 1619 N N . THR A 1 204 ? -29.237 -1.002 8.262 1.00 84.19 204 THR A N 1
ATOM 1620 C CA . THR A 1 204 ? -30.639 -1.090 7.843 1.00 84.19 204 THR A CA 1
ATOM 1621 C C . THR A 1 204 ? -30.729 -1.027 6.323 1.00 84.19 204 THR A C 1
ATOM 1623 O O . THR A 1 204 ? -29.888 -0.416 5.660 1.00 84.19 204 THR A O 1
ATOM 1626 N N . LEU A 1 205 ? -31.735 -1.696 5.760 1.00 82.44 205 LEU A N 1
ATOM 1627 C CA . LEU A 1 205 ? -32.067 -1.585 4.343 1.00 82.44 205 LEU A CA 1
ATOM 1628 C C . LEU A 1 205 ? -33.085 -0.451 4.159 1.00 82.44 205 LEU A C 1
ATOM 1630 O O . LEU A 1 205 ? -34.008 -0.350 4.970 1.00 82.44 205 LEU A O 1
ATOM 1634 N N . PRO A 1 206 ? -32.977 0.374 3.102 1.00 81.62 206 PRO A N 1
ATOM 1635 C CA . PRO A 1 206 ? -31.962 0.375 2.041 1.00 81.62 206 PRO A CA 1
ATOM 1636 C C . PRO A 1 206 ? -30.591 0.889 2.512 1.00 81.62 206 PRO A C 1
ATOM 1638 O O . PRO A 1 206 ? -30.509 1.719 3.410 1.00 81.62 206 PRO A O 1
ATOM 1641 N N . LEU A 1 207 ? -29.512 0.412 1.880 1.00 82.44 207 LEU A N 1
ATOM 1642 C CA . LEU A 1 207 ? -28.140 0.777 2.256 1.00 82.44 207 LEU A CA 1
ATOM 1643 C C . LEU A 1 207 ? -27.893 2.288 2.141 1.00 82.44 207 LEU A C 1
ATOM 1645 O O . LEU A 1 207 ? -28.287 2.922 1.157 1.00 82.44 207 LEU A O 1
ATOM 1649 N N . PHE A 1 208 ? -27.174 2.842 3.119 1.00 82.38 208 PHE A N 1
ATOM 1650 C CA . PHE A 1 208 ? -26.832 4.259 3.142 1.00 82.38 208 PHE A CA 1
ATOM 1651 C C . PHE A 1 208 ? -25.883 4.616 1.989 1.00 82.38 208 PHE A C 1
ATOM 1653 O O . PHE A 1 208 ? -24.793 4.054 1.862 1.00 82.38 208 PHE A O 1
ATOM 1660 N N . LYS A 1 209 ? -26.268 5.590 1.159 1.00 82.44 209 LYS A N 1
ATOM 1661 C CA . LYS A 1 209 ? -25.392 6.160 0.128 1.00 82.44 209 LYS A CA 1
ATOM 1662 C C . LYS A 1 209 ? -24.648 7.357 0.708 1.00 82.44 209 LYS A C 1
ATOM 1664 O O . LYS A 1 209 ? -25.239 8.400 0.969 1.00 82.44 209 LYS A O 1
ATOM 1669 N N . TYR A 1 210 ? -23.341 7.205 0.904 1.00 77.81 210 TYR A N 1
ATOM 1670 C CA . TYR A 1 210 ? -22.497 8.302 1.362 1.00 77.81 210 TYR A CA 1
ATOM 1671 C C . TYR A 1 210 ? -22.219 9.285 0.223 1.00 77.81 210 TYR A C 1
ATOM 1673 O O . TYR A 1 210 ? -21.437 8.995 -0.682 1.00 77.81 210 TYR A O 1
ATOM 1681 N N . GLU A 1 211 ? -22.820 10.468 0.300 1.00 76.88 211 GLU A N 1
ATOM 1682 C CA . GLU A 1 211 ? -22.441 11.601 -0.537 1.00 76.88 211 GLU A CA 1
ATOM 1683 C C . GLU A 1 211 ? -21.409 12.456 0.212 1.00 76.88 211 GLU A C 1
ATOM 1685 O O . GLU A 1 211 ? -21.716 13.024 1.270 1.00 76.88 211 GLU A O 1
ATOM 1690 N N . PRO A 1 212 ? -20.160 12.553 -0.280 1.00 71.19 212 PRO A N 1
ATOM 1691 C CA . PRO A 1 212 ? -19.186 13.435 0.333 1.00 71.19 212 PRO A CA 1
ATOM 1692 C C . PRO A 1 212 ? -19.694 14.868 0.190 1.00 71.19 212 PRO A C 1
ATOM 1694 O O . PRO A 1 212 ? -19.857 15.365 -0.923 1.00 71.19 212 PRO A O 1
ATOM 1697 N N . LYS A 1 213 ? -19.923 15.554 1.316 1.00 66.12 213 LYS A N 1
ATOM 1698 C CA . LYS A 1 213 ? -20.214 16.991 1.303 1.00 66.12 213 LYS A CA 1
ATOM 1699 C C . LYS A 1 213 ? -19.055 17.690 0.596 1.00 66.12 213 LYS A C 1
ATOM 1701 O O . LYS A 1 213 ? -17.951 17.765 1.141 1.00 66.12 213 LYS A O 1
ATOM 1706 N N . GLY A 1 214 ? -19.295 18.138 -0.637 1.00 56.44 214 GLY A N 1
ATOM 1707 C CA . GLY A 1 214 ? -18.310 18.855 -1.431 1.00 56.44 214 GLY A CA 1
ATOM 1708 C C . GLY A 1 214 ? -17.768 20.013 -0.606 1.00 56.44 214 GLY A C 1
ATOM 1709 O O . GLY A 1 214 ? -18.540 20.777 -0.026 1.00 56.44 214 GLY A O 1
ATOM 1710 N N . LYS A 1 215 ? -16.439 20.116 -0.499 1.00 54.97 215 LYS A N 1
ATOM 1711 C CA . LYS A 1 215 ? -15.799 21.288 0.101 1.00 54.97 215 LYS A CA 1
ATOM 1712 C C . LYS A 1 215 ? -16.266 22.502 -0.693 1.00 54.97 215 LYS A C 1
ATOM 1714 O O . LYS A 1 215 ? -15.768 22.729 -1.794 1.00 54.97 215 LYS A O 1
ATOM 1719 N N . GLN A 1 216 ? -17.207 23.271 -0.153 1.00 58.28 216 GLN A N 1
ATOM 1720 C CA . GLN A 1 216 ? -17.431 24.613 -0.656 1.00 58.28 216 GLN A CA 1
ATOM 1721 C C . GLN A 1 216 ? -16.133 25.375 -0.408 1.00 58.28 216 GLN A C 1
ATOM 1723 O O . GLN A 1 216 ? -15.707 25.551 0.736 1.00 58.28 216 GLN A O 1
ATOM 1728 N N . ARG A 1 217 ? -15.441 25.698 -1.502 1.00 51.88 217 ARG A N 1
ATOM 1729 C CA . ARG A 1 217 ? -14.309 26.616 -1.485 1.00 51.88 217 ARG A CA 1
ATOM 1730 C C . ARG A 1 217 ? -14.856 27.945 -0.966 1.00 51.88 217 ARG A C 1
ATOM 1732 O O . ARG A 1 217 ? -15.695 28.541 -1.633 1.00 51.88 217 ARG A O 1
ATOM 1739 N N . LYS A 1 218 ? -14.456 28.314 0.250 1.00 44.97 218 LYS A N 1
ATOM 1740 C CA . LYS A 1 218 ? -14.497 29.707 0.690 1.00 44.97 218 LYS A CA 1
ATOM 1741 C C . LYS A 1 218 ? -13.410 30.476 -0.043 1.00 44.97 218 LYS A C 1
ATOM 1743 O O . LYS A 1 218 ? -12.349 29.852 -0.284 1.00 44.97 218 LYS A O 1
#

Solvent-accessible surface area (backbone atoms only — not comparable to full-atom values): 13614 Å² total; per-residue (Å²): 122,47,78,51,75,58,96,61,39,32,32,46,18,50,79,80,51,91,88,49,71,84,62,75,81,61,88,46,66,50,73,53,72,39,84,89,78,74,45,77,46,78,40,86,50,86,78,66,57,69,46,83,39,71,62,61,92,65,73,84,74,72,80,78,60,50,72,68,54,54,54,50,51,52,31,61,75,72,43,54,74,68,57,29,50,57,51,52,54,50,52,60,54,58,57,60,57,62,78,71,60,76,86,84,82,54,87,89,75,68,62,98,63,85,76,58,95,64,82,86,56,60,81,68,59,46,60,56,52,44,69,74,49,40,58,94,88,36,72,51,71,72,42,52,53,51,52,49,48,53,52,50,52,54,52,24,70,72,43,81,33,43,44,57,42,59,62,49,27,68,74,65,75,45,60,63,73,58,54,53,52,50,37,35,74,72,17,29,44,77,45,80,39,85,92,75,79,34,42,37,38,33,63,53,87,76,67,43,79,75,74,79,79,72,80,77,82,124

pLDDT: mean 77.57, std 14.83, range [39.94, 95.56]

Nearest PDB structures (foldseek):
  5w66-assembly1_M  TM=3.878E-01  e=9.638E-06  Saccharomyces cerevisiae S288C
  3nfg-assembly3_E  TM=8.132E-01  e=9.158E-03  Nakaseomyces glabratus
  7ob9-assembly1_M  TM=3.306E-01  e=1.302E-05  Homo sapiens
  3nfi-assembly2_B  TM=9.125E-01  e=8.477E-02  Saccharomyces cerevisiae
  6rqt-assembly1_M  TM=2.565E-01  e=4.726E-03  Saccharomyces cerevisiae